Protein AF-A0A936H1I5-F1 (afdb_monomer)

Structure (mmCIF, N/CA/C/O backbone):
data_AF-A0A936H1I5-F1
#
_entry.id   AF-A0A936H1I5-F1
#
loop_
_atom_site.group_PDB
_atom_site.id
_atom_site.type_symbol
_atom_site.label_atom_id
_atom_site.label_alt_id
_atom_site.label_comp_id
_atom_site.label_asym_id
_atom_site.label_entity_id
_atom_site.label_seq_id
_atom_site.pdbx_PDB_ins_code
_atom_site.Cartn_x
_atom_site.Cartn_y
_atom_site.Cartn_z
_atom_site.occupancy
_atom_site.B_iso_or_equiv
_atom_site.auth_seq_id
_atom_site.auth_comp_id
_atom_site.auth_asym_id
_atom_site.auth_atom_id
_atom_site.pdbx_PDB_model_num
ATOM 1 N N . MET A 1 1 ? -30.304 41.302 -55.731 1.00 36.22 1 MET A N 1
ATOM 2 C CA . MET A 1 1 ? -29.088 40.790 -56.399 1.00 36.22 1 MET A CA 1
ATOM 3 C C . MET A 1 1 ? -27.925 41.006 -55.434 1.00 36.22 1 MET A C 1
ATOM 5 O O . MET A 1 1 ? -27.782 42.144 -55.030 1.00 36.22 1 MET A O 1
ATOM 9 N N . LYS A 1 2 ? -27.254 39.916 -54.998 1.00 35.81 2 LYS A N 1
ATOM 10 C CA . LYS A 1 2 ? -25.881 39.761 -54.425 1.00 35.81 2 LYS A CA 1
ATOM 11 C C . LYS A 1 2 ? -25.223 41.000 -53.761 1.00 35.81 2 LYS A C 1
ATOM 13 O O . LYS A 1 2 ? -25.174 42.036 -54.392 1.00 35.81 2 LYS A O 1
ATOM 18 N N . MET A 1 3 ? -24.537 40.993 -52.615 1.00 36.81 3 MET A N 1
ATOM 19 C CA . MET A 1 3 ? -23.934 39.984 -51.729 1.00 36.81 3 MET A CA 1
ATOM 20 C C . MET A 1 3 ? -23.168 40.774 -50.626 1.00 36.81 3 MET A C 1
ATOM 22 O O . MET A 1 3 ? -22.546 41.770 -50.965 1.00 36.81 3 MET A O 1
ATOM 26 N N . ILE A 1 4 ? -23.140 40.257 -49.387 1.00 44.78 4 ILE A N 1
ATOM 27 C CA . ILE A 1 4 ? -21.966 40.160 -48.475 1.00 44.78 4 ILE A CA 1
ATOM 28 C C . ILE A 1 4 ? -21.284 41.464 -47.982 1.00 44.78 4 ILE A C 1
ATOM 30 O O . ILE A 1 4 ? -20.622 42.144 -48.750 1.00 44.78 4 ILE A O 1
ATOM 34 N N . LEU A 1 5 ? -21.286 41.703 -46.659 1.00 38.75 5 LEU A N 1
ATOM 35 C CA . LEU A 1 5 ? -20.084 41.526 -45.814 1.00 38.75 5 LEU A CA 1
ATOM 36 C C . LEU A 1 5 ? -20.436 41.588 -44.312 1.00 38.75 5 LEU A C 1
ATOM 38 O O . LEU A 1 5 ? -20.664 42.648 -43.738 1.00 38.75 5 LEU A O 1
ATOM 42 N N . MET A 1 6 ? -20.467 40.407 -43.687 1.00 40.59 6 MET A N 1
ATOM 43 C CA . MET A 1 6 ? -20.335 40.205 -42.243 1.00 40.59 6 MET A CA 1
ATOM 44 C C . MET A 1 6 ? -18.877 40.473 -41.847 1.00 40.59 6 MET A C 1
ATOM 46 O O . MET A 1 6 ? -17.976 39.803 -42.346 1.00 40.59 6 MET A O 1
ATOM 50 N N . GLY A 1 7 ? -18.641 41.416 -40.937 1.00 40.25 7 GLY A N 1
ATOM 51 C CA . GLY A 1 7 ? -17.362 41.573 -40.244 1.00 40.25 7 GLY A CA 1
ATOM 52 C C . GLY A 1 7 ? -17.365 40.761 -38.953 1.00 40.25 7 GLY A C 1
ATOM 53 O O . GLY A 1 7 ? -17.679 41.297 -37.895 1.00 40.25 7 GLY A O 1
ATOM 54 N N . LEU A 1 8 ? -17.062 39.463 -39.043 1.00 42.88 8 LEU A N 1
ATOM 55 C CA . LEU A 1 8 ? -16.807 38.612 -37.880 1.00 42.88 8 LEU A CA 1
ATOM 56 C C . LEU A 1 8 ? -15.335 38.779 -37.476 1.00 42.88 8 LEU A C 1
ATOM 58 O O . LEU A 1 8 ? -14.435 38.361 -38.203 1.00 42.88 8 LEU A O 1
ATOM 62 N N . ALA A 1 9 ? -15.089 39.377 -36.313 1.00 44.72 9 ALA A N 1
ATOM 63 C CA . ALA A 1 9 ? -13.792 39.315 -35.655 1.00 44.72 9 ALA A CA 1
ATOM 64 C C . ALA A 1 9 ? -13.573 37.877 -35.157 1.00 44.72 9 ALA A C 1
ATOM 66 O O . ALA A 1 9 ? -14.092 37.474 -34.117 1.00 44.72 9 ALA A O 1
ATOM 67 N N . ALA A 1 10 ? -12.845 37.081 -35.938 1.00 41.75 10 ALA A N 1
ATOM 68 C CA . ALA A 1 10 ? -12.397 35.759 -35.534 1.00 41.75 10 ALA A CA 1
ATOM 69 C C . ALA A 1 10 ? -11.287 35.908 -34.485 1.00 41.75 10 ALA A C 1
ATOM 71 O O . ALA A 1 10 ? -10.120 36.126 -34.812 1.00 41.75 10 ALA A O 1
ATOM 72 N N . VAL A 1 11 ? -11.667 35.800 -33.212 1.00 45.38 11 VAL A N 1
ATOM 73 C CA . VAL A 1 11 ? -10.737 35.508 -32.121 1.00 45.38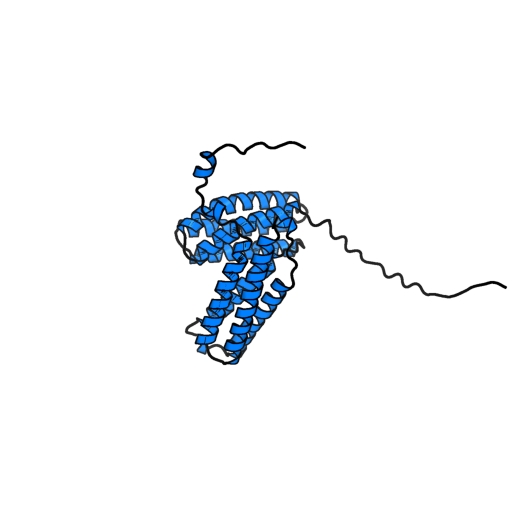 11 VAL A CA 1
ATOM 74 C C . VAL A 1 11 ? -10.145 34.132 -32.407 1.00 45.38 11 VAL A C 1
ATOM 76 O O . VAL A 1 11 ? -10.820 33.110 -32.287 1.00 45.38 11 VAL A O 1
ATOM 79 N N . TRP A 1 12 ? -8.884 34.113 -32.830 1.00 40.75 12 TRP A N 1
ATOM 80 C CA . TRP A 1 12 ? -8.063 32.912 -32.842 1.00 40.75 12 TRP A CA 1
ATOM 81 C C . TRP A 1 12 ? -7.866 32.462 -31.393 1.00 40.75 12 TRP A C 1
ATOM 83 O O . TRP A 1 12 ? -6.948 32.905 -30.705 1.00 40.75 12 TRP A O 1
ATOM 93 N N . VAL A 1 13 ? -8.744 31.583 -30.914 1.00 43.00 13 VAL A N 1
ATOM 94 C CA . VAL A 1 13 ? -8.423 30.715 -29.783 1.00 43.00 13 VAL A CA 1
ATOM 95 C C . VAL A 1 13 ? -7.340 29.777 -30.300 1.00 43.00 13 VAL A C 1
ATOM 97 O O . VAL A 1 13 ? -7.628 28.794 -30.985 1.00 43.00 13 VAL A O 1
ATOM 100 N N . LEU A 1 14 ? -6.081 30.126 -30.022 1.00 42.81 14 LEU A N 1
ATOM 101 C CA . LEU A 1 14 ? -4.979 29.176 -30.044 1.00 42.81 14 LEU A CA 1
ATOM 102 C C . LEU A 1 14 ? -5.404 28.021 -29.137 1.00 42.81 14 LEU A C 1
ATOM 104 O O . LEU A 1 14 ? -5.359 28.118 -27.914 1.00 42.81 14 LEU A O 1
ATOM 108 N N . SER A 1 15 ? -5.883 26.947 -29.758 1.00 39.19 15 SER A N 1
ATOM 109 C CA . SER A 1 15 ? -6.021 25.661 -29.105 1.00 39.19 15 SER A CA 1
ATOM 110 C C . SER A 1 15 ? -4.610 25.221 -28.764 1.00 39.19 15 SER A C 1
ATOM 112 O O . SER A 1 15 ? -3.886 24.694 -29.608 1.00 39.19 15 SER A O 1
ATOM 114 N N . SER A 1 16 ? -4.203 25.483 -27.528 1.00 40.28 16 SER A N 1
ATOM 115 C CA . SER A 1 16 ? -3.153 24.751 -26.842 1.00 40.28 16 SER A CA 1
ATOM 116 C C . SER A 1 16 ? -3.614 23.299 -26.732 1.00 40.28 16 SER A C 1
ATOM 118 O O . SER A 1 16 ? -4.076 22.832 -25.695 1.00 40.28 16 SER A O 1
ATOM 120 N N . ALA A 1 17 ? -3.502 22.579 -27.849 1.00 36.28 17 ALA A N 1
ATOM 121 C CA . ALA A 1 17 ? -3.313 21.148 -27.829 1.00 36.28 17 ALA A CA 1
ATOM 122 C C . ALA A 1 17 ? -2.001 20.928 -27.075 1.00 36.28 17 ALA A C 1
ATOM 124 O O . ALA A 1 17 ? -0.910 20.994 -27.639 1.00 36.28 17 ALA A O 1
ATOM 125 N N . LEU A 1 18 ? -2.128 20.772 -25.757 1.00 36.91 18 LEU A N 1
ATOM 126 C CA . LEU A 1 18 ? -1.167 20.066 -24.937 1.00 36.91 18 LEU A CA 1
ATOM 127 C C . LEU A 1 18 ? -0.849 18.776 -25.692 1.00 36.91 18 LEU A C 1
ATOM 129 O O . LEU A 1 18 ? -1.678 17.869 -25.764 1.00 36.91 18 LEU A O 1
ATOM 133 N N . CYS A 1 19 ? 0.326 18.738 -26.316 1.00 28.72 19 CYS A N 1
ATOM 134 C CA . CYS A 1 19 ? 0.987 17.506 -26.697 1.00 28.72 19 CYS A CA 1
ATOM 135 C C . CYS A 1 19 ? 1.171 16.691 -25.414 1.00 28.72 19 CYS A C 1
ATOM 137 O O . CYS A 1 19 ? 2.221 16.759 -24.785 1.00 28.72 19 CYS A O 1
ATOM 139 N N . CYS A 1 20 ? 0.150 15.949 -24.994 1.00 32.19 20 CYS A N 1
ATOM 140 C CA . CYS A 1 20 ? 0.386 14.747 -24.220 1.00 32.19 20 CYS A CA 1
ATOM 141 C C . CYS A 1 20 ? 1.071 13.784 -25.194 1.00 32.19 20 CYS A C 1
ATOM 143 O O . CYS A 1 20 ? 0.462 13.438 -26.214 1.00 32.19 20 CYS A O 1
ATOM 145 N N . PRO A 1 21 ? 2.327 13.372 -24.944 1.00 40.53 21 PRO A N 1
ATOM 146 C CA . PRO A 1 21 ? 2.872 12.216 -25.634 1.00 40.53 21 PRO A CA 1
ATOM 147 C C . PRO A 1 21 ? 1.871 11.061 -25.485 1.00 40.53 21 PRO A C 1
ATOM 149 O O . PRO A 1 21 ? 1.179 11.009 -24.460 1.00 40.53 21 PRO A O 1
ATOM 152 N N . PRO A 1 22 ? 1.761 10.145 -26.464 1.00 43.31 22 PRO A N 1
ATOM 153 C CA . PRO A 1 22 ? 1.027 8.908 -26.245 1.00 43.31 22 PRO A CA 1
ATOM 154 C C . PRO A 1 22 ? 1.554 8.301 -24.945 1.00 43.31 22 PRO A C 1
ATOM 156 O O . PRO A 1 22 ? 2.750 8.043 -24.824 1.00 43.31 22 PRO A O 1
ATOM 159 N N . GLU A 1 23 ? 0.670 8.201 -23.954 1.00 58.75 23 GLU A N 1
ATOM 160 C CA . GLU A 1 23 ? 0.976 7.733 -22.608 1.00 58.75 23 GLU A CA 1
ATOM 161 C C . GLU A 1 23 ? 1.861 6.491 -22.709 1.00 58.75 23 GLU A C 1
ATOM 163 O O . GLU A 1 23 ? 1.528 5.543 -23.426 1.00 58.75 23 GLU A O 1
ATOM 168 N N . ASN A 1 24 ? 3.046 6.548 -22.102 1.00 70.62 24 ASN A N 1
ATOM 169 C CA . ASN A 1 24 ? 4.105 5.587 -22.365 1.00 70.62 24 ASN A CA 1
ATOM 170 C C . ASN A 1 24 ? 3.730 4.214 -21.782 1.00 70.62 24 ASN A C 1
ATOM 172 O O . ASN A 1 24 ? 3.982 3.926 -20.610 1.00 70.62 24 ASN A O 1
ATOM 176 N N . GLN A 1 25 ? 3.056 3.393 -22.596 1.00 79.12 25 GLN A N 1
ATOM 177 C CA . GLN A 1 25 ? 2.402 2.154 -22.162 1.00 79.12 25 GLN A CA 1
ATOM 178 C C . GLN A 1 25 ? 3.386 1.163 -21.534 1.00 79.12 25 GLN A C 1
ATOM 180 O O . GLN A 1 25 ? 3.006 0.415 -20.633 1.00 79.12 25 GLN A O 1
ATOM 185 N N . ASP A 1 26 ? 4.652 1.184 -21.953 1.00 86.69 26 ASP A N 1
ATOM 186 C CA . ASP A 1 26 ? 5.686 0.314 -21.400 1.00 86.69 26 ASP A CA 1
ATOM 187 C C . ASP A 1 26 ? 6.085 0.728 -19.977 1.00 86.69 26 ASP A C 1
ATOM 189 O O . ASP A 1 26 ? 6.169 -0.137 -19.100 1.00 86.69 26 ASP A O 1
ATOM 193 N N . LEU A 1 27 ? 6.266 2.029 -19.706 1.00 90.56 27 LEU A N 1
ATOM 194 C CA . LEU A 1 27 ? 6.488 2.514 -18.338 1.00 90.56 27 LEU A CA 1
ATOM 195 C C . LEU A 1 27 ? 5.261 2.274 -17.463 1.00 90.56 27 LEU A C 1
ATOM 197 O O . LEU A 1 27 ? 5.405 1.783 -16.345 1.00 90.56 27 LEU A O 1
ATOM 201 N N . ALA A 1 28 ? 4.060 2.568 -17.969 1.00 89.81 28 ALA A N 1
ATOM 202 C CA . ALA A 1 28 ? 2.809 2.327 -17.248 1.00 89.81 28 ALA A CA 1
ATOM 203 C C . ALA A 1 28 ? 2.671 0.854 -16.838 1.00 89.81 28 ALA A C 1
ATOM 205 O O . ALA A 1 28 ? 2.360 0.542 -15.687 1.00 89.81 28 ALA A O 1
ATOM 206 N N . LYS A 1 29 ? 2.995 -0.066 -17.752 1.00 91.94 29 LYS A N 1
ATOM 207 C CA . LYS A 1 29 ? 3.004 -1.505 -17.486 1.00 91.94 29 LYS A CA 1
ATOM 208 C C . LYS A 1 29 ? 4.095 -1.910 -16.496 1.00 91.94 29 LYS A C 1
ATOM 210 O O . LYS A 1 29 ? 3.844 -2.753 -15.637 1.00 91.94 29 LYS A O 1
ATOM 215 N N . ALA A 1 30 ? 5.293 -1.335 -16.590 1.00 94.75 30 ALA A N 1
ATOM 216 C CA . ALA A 1 30 ? 6.372 -1.607 -15.643 1.00 94.75 30 ALA A CA 1
ATOM 217 C C . ALA A 1 30 ? 6.024 -1.126 -14.223 1.00 94.75 30 ALA A C 1
ATOM 219 O O . ALA A 1 30 ? 6.281 -1.848 -13.261 1.00 94.75 30 ALA A O 1
ATOM 220 N N . MET A 1 31 ? 5.386 0.044 -14.094 1.00 95.44 31 MET A N 1
ATOM 221 C CA . MET A 1 31 ? 4.873 0.550 -12.816 1.00 95.44 31 MET A CA 1
ATOM 222 C C . MET A 1 31 ? 3.808 -0.385 -12.249 1.00 95.44 31 MET A C 1
ATOM 224 O O . MET A 1 31 ? 3.931 -0.817 -11.107 1.00 95.44 31 MET A O 1
ATOM 228 N N . LEU A 1 32 ? 2.834 -0.800 -13.065 1.00 94.62 32 LEU A N 1
ATOM 229 C CA . LEU A 1 32 ? 1.806 -1.742 -12.625 1.00 94.62 32 LEU A CA 1
ATOM 230 C C . LEU A 1 32 ? 2.405 -3.070 -12.137 1.00 94.62 32 LEU A C 1
ATOM 232 O O . LEU A 1 32 ? 2.001 -3.590 -11.100 1.00 94.62 32 LEU A O 1
ATOM 236 N N . LEU A 1 33 ? 3.372 -3.629 -12.867 1.00 95.12 33 LEU A N 1
ATOM 237 C CA . LEU A 1 33 ? 4.042 -4.871 -12.474 1.00 95.12 33 LEU A CA 1
ATOM 238 C C . LEU A 1 33 ? 4.820 -4.718 -11.162 1.00 95.12 33 LEU A C 1
ATOM 240 O O . LEU A 1 33 ? 4.838 -5.648 -10.354 1.00 95.12 33 LEU A O 1
ATOM 244 N N . PHE A 1 34 ? 5.443 -3.559 -10.942 1.00 97.19 34 PHE A N 1
ATOM 245 C CA . PHE A 1 34 ? 6.055 -3.225 -9.662 1.00 97.19 34 PHE A CA 1
ATOM 246 C C . PHE A 1 34 ? 5.010 -3.202 -8.544 1.00 97.19 34 PHE A C 1
ATOM 248 O O . PHE A 1 34 ? 5.189 -3.901 -7.548 1.00 97.19 34 PHE A O 1
ATOM 255 N N . ASP A 1 35 ? 3.889 -2.498 -8.722 1.00 97.00 35 ASP A N 1
ATOM 256 C CA . ASP A 1 35 ? 2.830 -2.421 -7.710 1.00 97.00 35 ASP A CA 1
ATOM 257 C C . ASP A 1 35 ? 2.205 -3.792 -7.408 1.00 97.00 35 ASP A C 1
ATOM 259 O O . ASP A 1 35 ? 1.964 -4.135 -6.249 1.00 97.00 35 ASP A O 1
ATOM 263 N N . GLN A 1 36 ? 2.055 -4.637 -8.430 1.00 95.69 36 GLN A N 1
ATOM 264 C CA . GLN A 1 36 ? 1.622 -6.026 -8.280 1.00 95.69 36 GLN A CA 1
ATOM 265 C C . GLN A 1 36 ? 2.543 -6.851 -7.368 1.00 95.69 36 GLN A C 1
ATOM 267 O O . GLN A 1 36 ? 2.069 -7.773 -6.698 1.00 95.69 36 GLN A O 1
ATOM 272 N N . GLY A 1 37 ? 3.845 -6.550 -7.333 1.00 96.12 37 GLY A N 1
ATOM 273 C CA . GLY A 1 37 ? 4.795 -7.148 -6.390 1.00 96.12 37 GLY A CA 1
ATOM 274 C C . GLY A 1 37 ? 4.883 -6.416 -5.050 1.00 96.12 37 GLY A C 1
ATOM 275 O O . GLY A 1 37 ? 5.061 -7.055 -4.011 1.00 96.12 37 GLY A O 1
ATOM 276 N N . TYR A 1 38 ? 4.703 -5.097 -5.060 1.00 98.12 38 TYR A N 1
ATOM 277 C CA . TYR A 1 38 ? 4.807 -4.229 -3.891 1.00 98.12 38 TYR A CA 1
ATOM 278 C C . TYR A 1 38 ? 3.650 -4.444 -2.914 1.00 98.12 38 TYR A C 1
ATOM 280 O O . TYR A 1 38 ? 3.878 -4.648 -1.722 1.00 98.12 38 TYR A O 1
ATOM 288 N N . ILE A 1 39 ? 2.411 -4.468 -3.414 1.00 98.00 39 ILE A N 1
ATOM 289 C CA . ILE A 1 39 ? 1.198 -4.569 -2.592 1.00 98.00 39 ILE A CA 1
ATOM 290 C C . ILE A 1 39 ? 1.207 -5.824 -1.699 1.00 98.00 39 ILE A C 1
ATOM 292 O O . ILE A 1 39 ? 0.923 -5.693 -0.506 1.00 98.00 39 ILE A O 1
ATOM 296 N N . PRO A 1 40 ? 1.570 -7.032 -2.184 1.00 97.94 40 PRO A N 1
ATOM 297 C CA . PRO A 1 40 ? 1.726 -8.195 -1.315 1.00 97.94 40 PRO A CA 1
ATOM 298 C C . PRO A 1 40 ? 2.800 -8.026 -0.237 1.00 97.94 40 PRO A C 1
ATOM 300 O O . PRO A 1 40 ? 2.545 -8.353 0.922 1.00 97.94 40 PRO A O 1
ATOM 303 N N . ALA A 1 41 ? 3.981 -7.505 -0.590 1.00 97.62 41 ALA A N 1
ATOM 304 C CA . ALA A 1 41 ? 5.063 -7.282 0.370 1.00 97.62 41 ALA A CA 1
ATOM 305 C C . ALA A 1 41 ? 4.625 -6.309 1.476 1.00 97.62 41 ALA A C 1
ATOM 307 O O . ALA A 1 41 ? 4.828 -6.579 2.661 1.00 97.62 41 ALA A O 1
ATOM 308 N N . TRP A 1 42 ? 3.942 -5.230 1.093 1.00 97.94 42 TRP A N 1
ATOM 309 C CA . TRP A 1 42 ? 3.406 -4.239 2.017 1.00 97.94 42 TRP A CA 1
ATOM 310 C C . TRP A 1 42 ? 2.291 -4.793 2.895 1.00 97.94 42 TRP A C 1
ATOM 312 O O . TRP A 1 42 ? 2.327 -4.618 4.113 1.00 97.94 42 TRP A O 1
ATOM 322 N N . TYR A 1 43 ? 1.356 -5.547 2.316 1.00 97.69 43 TYR A N 1
ATOM 323 C CA . TYR A 1 43 ? 0.291 -6.197 3.070 1.00 97.69 43 TYR A CA 1
ATOM 324 C C . TYR A 1 43 ? 0.848 -7.155 4.131 1.00 97.69 43 TYR A C 1
ATOM 326 O O . TYR A 1 43 ? 0.445 -7.081 5.290 1.00 97.69 43 TYR A O 1
ATOM 334 N N . TYR A 1 44 ? 1.793 -8.026 3.765 1.00 97.44 44 TYR A N 1
ATOM 335 C CA . TYR A 1 44 ? 2.376 -8.983 4.707 1.00 97.44 44 TYR A CA 1
ATOM 336 C C . TYR A 1 44 ? 3.249 -8.308 5.769 1.00 97.44 44 TYR A C 1
ATOM 338 O O . TYR A 1 44 ? 3.205 -8.719 6.930 1.00 97.44 44 TYR A O 1
ATOM 346 N N . ALA A 1 45 ? 3.972 -7.239 5.409 1.00 97.25 45 ALA A N 1
ATOM 347 C CA . ALA A 1 45 ? 4.657 -6.381 6.373 1.00 97.25 45 ALA A CA 1
ATOM 348 C C . ALA A 1 45 ? 3.673 -5.812 7.406 1.00 97.25 45 ALA A C 1
ATOM 350 O O . ALA A 1 45 ? 3.869 -5.948 8.612 1.00 97.25 45 ALA A O 1
ATOM 351 N N . LYS A 1 46 ? 2.563 -5.252 6.914 1.00 95.56 46 LYS A N 1
ATOM 352 C CA . LYS A 1 46 ? 1.494 -4.641 7.708 1.00 95.56 46 LYS A CA 1
ATOM 353 C C . LYS A 1 46 ? 0.774 -5.637 8.620 1.00 95.56 46 LYS A C 1
ATOM 355 O O . LYS A 1 46 ? 0.398 -5.265 9.726 1.00 95.56 46 LYS A O 1
ATOM 360 N N . THR A 1 47 ? 0.576 -6.886 8.199 1.00 95.94 47 THR A N 1
ATOM 361 C CA . THR A 1 47 ? -0.059 -7.918 9.039 1.00 95.94 47 THR A CA 1
ATOM 362 C C . THR A 1 47 ? 0.917 -8.683 9.931 1.00 95.94 47 THR A C 1
ATOM 364 O O . THR A 1 47 ? 0.480 -9.549 10.682 1.00 95.94 47 THR A O 1
ATOM 367 N N . GLY A 1 48 ? 2.223 -8.417 9.841 1.00 96.75 48 GLY A N 1
ATOM 368 C CA . GLY A 1 48 ? 3.242 -9.144 10.602 1.00 96.75 48 GLY A CA 1
ATOM 369 C C . GLY A 1 48 ? 3.552 -10.555 10.085 1.00 96.75 48 GLY A C 1
ATOM 370 O O . GLY A 1 48 ? 4.272 -11.298 10.746 1.00 96.75 48 GLY A O 1
ATOM 371 N N . ASP A 1 49 ? 3.070 -10.934 8.896 1.00 96.81 49 ASP A N 1
ATOM 372 C CA . ASP A 1 49 ? 3.357 -12.243 8.288 1.00 96.81 49 ASP A CA 1
ATOM 373 C C . ASP A 1 49 ? 4.722 -12.203 7.579 1.00 96.81 49 ASP A C 1
ATOM 375 O O . ASP A 1 49 ? 4.820 -12.146 6.351 1.00 96.81 49 ASP A O 1
ATOM 379 N N . MET A 1 50 ? 5.803 -12.182 8.366 1.00 95.75 50 MET A N 1
ATOM 380 C CA . MET A 1 50 ? 7.166 -12.013 7.842 1.00 95.75 50 MET A CA 1
ATOM 381 C C . MET A 1 50 ? 7.607 -13.179 6.955 1.00 95.75 50 MET A C 1
ATOM 383 O O . MET A 1 50 ? 8.391 -12.984 6.030 1.00 95.75 50 MET A O 1
ATOM 387 N N . VAL A 1 51 ? 7.058 -14.378 7.167 1.00 94.38 51 VAL A N 1
ATOM 388 C CA . VAL A 1 51 ? 7.333 -15.541 6.313 1.00 94.38 51 VAL A CA 1
ATOM 389 C C . VAL A 1 51 ? 6.867 -15.272 4.884 1.00 94.38 51 VAL A C 1
ATOM 391 O O . VAL A 1 51 ? 7.628 -15.487 3.938 1.00 94.38 51 VAL A O 1
ATOM 394 N N . LYS A 1 52 ? 5.638 -14.773 4.700 1.00 95.19 52 LYS A N 1
ATOM 395 C CA . LYS A 1 52 ? 5.146 -14.408 3.365 1.00 95.19 52 LYS A CA 1
ATOM 396 C C . LYS A 1 52 ? 5.758 -13.110 2.850 1.00 95.19 52 LYS A C 1
ATOM 398 O O . LYS A 1 52 ? 6.005 -13.013 1.651 1.00 95.19 52 LYS A O 1
ATOM 403 N N . ALA A 1 53 ? 6.061 -12.151 3.725 1.00 95.81 53 ALA A N 1
ATOM 404 C CA . ALA A 1 53 ? 6.729 -10.911 3.335 1.00 95.81 53 ALA A CA 1
ATOM 405 C C . ALA A 1 53 ? 8.094 -11.196 2.685 1.00 95.81 53 ALA A C 1
ATOM 407 O O . ALA A 1 53 ? 8.335 -10.755 1.563 1.00 95.81 53 ALA A O 1
ATOM 408 N N . LYS A 1 54 ? 8.929 -12.043 3.308 1.00 94.50 54 LYS A N 1
ATOM 409 C CA . LYS A 1 54 ? 10.222 -12.485 2.749 1.00 94.50 54 LYS A CA 1
ATOM 410 C C . LYS A 1 54 ? 10.079 -13.134 1.368 1.00 94.50 54 LYS A C 1
ATOM 412 O O . LYS A 1 54 ? 10.910 -12.908 0.496 1.00 94.50 54 LYS A O 1
ATOM 417 N N . LYS A 1 55 ? 9.023 -13.922 1.137 1.00 92.81 55 LYS A N 1
ATOM 418 C CA . LYS A 1 55 ? 8.756 -14.512 -0.188 1.00 92.81 55 LYS A CA 1
ATOM 419 C C . LYS A 1 55 ? 8.352 -13.457 -1.222 1.00 92.81 55 LYS A C 1
ATOM 421 O O . LYS A 1 55 ? 8.808 -13.516 -2.362 1.00 92.81 55 LYS A O 1
ATOM 426 N N . ALA A 1 56 ? 7.542 -12.479 -0.820 1.00 94.81 56 ALA A N 1
ATOM 427 C CA . ALA A 1 56 ? 7.093 -11.398 -1.691 1.00 94.81 56 ALA A CA 1
ATOM 428 C C . ALA A 1 56 ? 8.252 -10.513 -2.182 1.00 94.81 56 ALA A C 1
ATOM 430 O O . ALA A 1 56 ? 8.218 -10.069 -3.330 1.00 94.81 56 ALA A O 1
ATOM 431 N N . VAL A 1 57 ? 9.298 -10.327 -1.360 1.00 94.06 57 VAL A N 1
ATOM 432 C CA . VAL A 1 57 ? 10.501 -9.545 -1.708 1.00 94.06 57 VAL A CA 1
ATOM 433 C C . VAL A 1 57 ? 11.131 -10.002 -3.019 1.00 94.06 57 VAL A C 1
ATOM 435 O O . VAL A 1 57 ? 11.477 -9.160 -3.835 1.00 94.06 57 VAL A O 1
ATOM 438 N N . PHE A 1 58 ? 11.240 -11.308 -3.279 1.00 90.94 58 PHE A N 1
ATOM 439 C CA . PHE A 1 58 ? 11.885 -11.794 -4.506 1.00 90.94 58 PHE A CA 1
ATOM 440 C C . PHE A 1 58 ? 11.155 -11.345 -5.774 1.00 90.94 58 PHE A C 1
ATOM 442 O O . PHE A 1 58 ? 11.783 -10.964 -6.761 1.00 90.94 58 PHE A O 1
ATOM 449 N N . TYR A 1 59 ? 9.821 -11.392 -5.755 1.00 92.19 59 TYR A N 1
ATOM 450 C CA . TYR A 1 59 ? 9.027 -10.946 -6.893 1.00 92.19 59 TYR A CA 1
ATOM 451 C C . TYR A 1 59 ? 9.037 -9.420 -7.012 1.00 92.19 59 TYR A C 1
ATOM 453 O O . TYR A 1 59 ? 9.207 -8.907 -8.115 1.00 92.19 59 TYR A O 1
ATOM 461 N N . LEU A 1 60 ? 8.916 -8.708 -5.887 1.00 96.75 60 LEU A N 1
ATOM 462 C CA . LEU A 1 60 ? 9.031 -7.251 -5.843 1.00 96.75 60 LEU A CA 1
ATOM 463 C C . LEU A 1 60 ? 10.373 -6.779 -6.412 1.00 96.75 60 LEU A C 1
ATOM 465 O O . LEU A 1 60 ? 10.382 -5.935 -7.301 1.00 96.75 60 LEU A O 1
ATOM 469 N N . GLU A 1 61 ? 11.486 -7.366 -5.980 1.00 96.19 61 GLU A N 1
ATOM 470 C CA . GLU A 1 61 ? 12.820 -6.976 -6.434 1.00 96.19 61 GLU A CA 1
ATOM 471 C C . GLU A 1 61 ? 13.009 -7.216 -7.932 1.00 96.19 61 GLU A C 1
ATOM 473 O O . GLU A 1 61 ? 13.508 -6.353 -8.650 1.00 96.19 61 GLU A O 1
ATOM 478 N N . PHE A 1 62 ? 12.529 -8.350 -8.446 1.00 95.19 62 PHE A N 1
ATOM 479 C CA . PHE A 1 62 ? 12.552 -8.607 -9.883 1.00 95.19 62 PHE A CA 1
ATOM 480 C C . PHE A 1 62 ? 11.790 -7.535 -10.680 1.00 95.19 62 PHE A C 1
ATOM 482 O O . PHE A 1 62 ? 12.275 -7.069 -11.713 1.00 95.19 62 PHE A O 1
ATOM 489 N N . GLN A 1 63 ? 10.607 -7.122 -10.215 1.00 96.88 63 GLN A N 1
ATOM 490 C CA . GLN A 1 63 ? 9.832 -6.081 -10.898 1.00 96.88 63 GLN A CA 1
ATOM 491 C C . GLN A 1 63 ? 10.425 -4.683 -10.694 1.00 96.88 63 GLN A C 1
ATOM 493 O O . GLN A 1 63 ? 10.354 -3.866 -11.610 1.00 96.88 63 GLN A O 1
ATOM 498 N N . TRP A 1 64 ? 11.069 -4.426 -9.554 1.00 97.56 64 TRP A N 1
ATOM 499 C CA . TRP A 1 64 ? 11.807 -3.192 -9.301 1.00 97.56 64 TRP A CA 1
ATOM 500 C C . TRP A 1 64 ? 12.924 -2.988 -10.326 1.00 97.56 64 TRP A C 1
ATOM 502 O O . TRP A 1 64 ? 12.952 -1.958 -10.997 1.00 97.56 64 TRP A O 1
ATOM 512 N N . GLN A 1 65 ? 13.764 -4.001 -10.552 1.00 96.25 65 GLN A N 1
ATOM 513 C CA . GLN A 1 65 ? 14.835 -3.939 -11.555 1.00 96.25 65 GLN A CA 1
ATOM 514 C C . GLN A 1 65 ? 14.297 -3.650 -12.967 1.00 96.25 65 GLN A C 1
ATOM 516 O O . GLN A 1 65 ? 14.872 -2.868 -13.727 1.00 96.25 65 GLN A O 1
ATOM 521 N N . ARG A 1 66 ? 13.148 -4.239 -13.323 1.00 95.44 66 ARG A N 1
ATOM 522 C CA . ARG A 1 66 ? 12.490 -3.989 -14.616 1.00 95.44 66 ARG A CA 1
ATOM 523 C C . ARG A 1 66 ? 11.935 -2.575 -14.725 1.00 95.44 66 ARG A C 1
ATOM 525 O O . ARG A 1 66 ? 12.080 -1.960 -15.780 1.00 95.44 66 ARG A O 1
ATOM 532 N N . LEU A 1 67 ? 11.330 -2.061 -13.656 1.00 96.38 67 LEU A N 1
ATOM 533 C CA . LEU A 1 67 ? 10.861 -0.682 -13.596 1.00 96.38 67 LE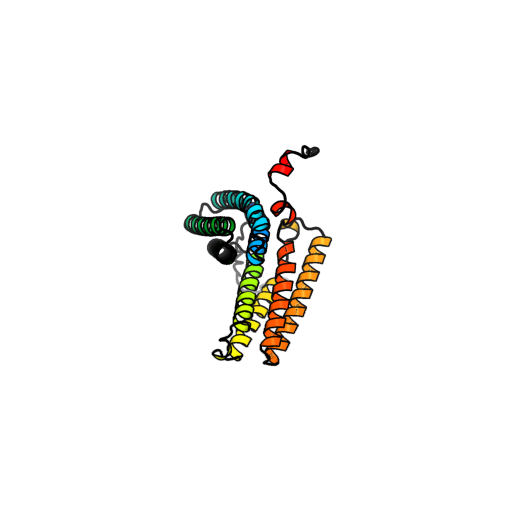U A CA 1
ATOM 534 C C . LEU A 1 67 ? 12.026 0.297 -13.738 1.00 96.38 67 LEU A C 1
ATOM 536 O O . LEU A 1 67 ? 11.929 1.215 -14.542 1.00 96.38 67 LEU A O 1
ATOM 540 N N . GLN A 1 68 ? 13.143 0.076 -13.041 1.00 95.06 68 GLN A N 1
ATOM 541 C CA . GLN A 1 68 ? 14.334 0.918 -13.175 1.00 95.06 68 GLN A CA 1
ATOM 542 C C . GLN A 1 68 ? 14.865 0.937 -14.612 1.00 95.06 68 GLN A C 1
ATOM 544 O O . GLN A 1 68 ? 15.173 2.005 -15.137 1.00 95.06 68 GLN A O 1
ATOM 549 N N . ALA A 1 69 ? 14.937 -0.222 -15.272 1.00 93.25 69 ALA A N 1
ATOM 550 C CA . ALA A 1 69 ? 15.377 -0.302 -16.663 1.00 93.25 69 ALA A CA 1
ATOM 551 C C . ALA A 1 69 ? 14.432 0.459 -17.611 1.00 93.25 69 ALA A C 1
ATOM 553 O O . ALA A 1 69 ? 14.893 1.265 -18.421 1.00 93.25 69 ALA A O 1
ATOM 554 N N . ALA A 1 70 ? 13.117 0.251 -17.475 1.00 92.94 70 ALA A N 1
ATOM 555 C CA . ALA A 1 70 ? 12.109 0.958 -18.265 1.00 92.94 70 ALA A CA 1
ATOM 556 C C . ALA A 1 70 ? 12.190 2.474 -18.035 1.00 92.94 70 ALA A C 1
ATOM 558 O O . ALA A 1 70 ? 12.277 3.237 -18.998 1.00 92.94 70 ALA A O 1
ATOM 559 N N . TRP A 1 71 ? 12.264 2.898 -16.771 1.00 92.88 71 TRP A N 1
ATOM 560 C CA . TRP A 1 71 ? 12.371 4.300 -16.384 1.00 92.88 71 TRP A CA 1
ATOM 561 C C . TRP A 1 71 ? 13.612 4.955 -16.982 1.00 92.88 71 TRP A C 1
ATOM 563 O O . TRP A 1 71 ? 13.495 5.957 -17.677 1.00 92.88 71 TRP A O 1
ATOM 573 N N . ASN A 1 72 ? 14.792 4.361 -16.795 1.00 90.25 72 ASN A N 1
ATOM 574 C CA . ASN A 1 72 ? 16.044 4.908 -17.320 1.00 90.25 72 ASN A CA 1
ATOM 575 C C . ASN A 1 72 ? 16.047 4.999 -18.851 1.00 90.25 72 ASN A C 1
ATOM 577 O O . ASN A 1 72 ? 16.620 5.931 -19.405 1.00 90.25 72 ASN A O 1
ATOM 581 N N . SER A 1 73 ? 15.405 4.050 -19.540 1.00 88.88 73 SER A N 1
ATOM 582 C CA . SER A 1 73 ? 15.320 4.080 -21.005 1.00 88.88 73 SER A CA 1
ATOM 583 C C . SER A 1 73 ? 14.373 5.161 -21.536 1.00 88.88 73 SER A C 1
ATOM 585 O O . SER A 1 73 ? 14.623 5.718 -22.599 1.00 88.88 73 SER A O 1
ATOM 587 N N . GLN A 1 74 ? 13.300 5.467 -20.803 1.00 86.31 74 GLN A N 1
ATOM 588 C CA . GLN A 1 74 ? 12.201 6.308 -21.287 1.00 86.31 74 GLN A CA 1
ATOM 589 C C . GLN A 1 74 ? 12.198 7.719 -20.694 1.00 86.31 74 GLN A C 1
ATOM 591 O O . GLN A 1 74 ? 11.610 8.616 -21.282 1.00 86.31 74 GLN A O 1
ATOM 596 N N . MET A 1 75 ? 12.866 7.919 -19.559 1.00 84.62 75 MET A N 1
ATOM 597 C CA . MET A 1 75 ? 12.965 9.192 -18.837 1.00 84.62 75 MET A CA 1
ATOM 598 C C . MET A 1 75 ? 14.416 9.690 -18.776 1.00 84.62 75 MET A C 1
ATOM 600 O O . MET A 1 75 ? 14.788 10.423 -17.862 1.00 84.62 75 MET A O 1
ATOM 604 N N . ALA A 1 76 ? 15.248 9.294 -19.747 1.00 80.69 76 ALA A N 1
ATOM 605 C CA . ALA A 1 76 ? 16.670 9.645 -19.808 1.00 80.69 76 ALA A CA 1
ATOM 606 C C . ALA A 1 76 ? 16.926 11.167 -19.812 1.00 80.69 76 ALA A C 1
ATOM 608 O O . ALA A 1 76 ? 17.981 11.622 -19.376 1.00 80.69 76 ALA A O 1
ATOM 609 N N . GLU A 1 77 ? 15.955 11.952 -20.282 1.00 80.69 77 GLU A N 1
ATOM 610 C CA . GLU A 1 77 ? 15.998 13.418 -20.313 1.00 80.69 77 GLU A CA 1
ATOM 611 C C . GLU A 1 77 ? 15.724 14.088 -18.953 1.00 80.69 77 GLU A C 1
ATOM 613 O O . GLU A 1 77 ? 15.923 15.294 -18.816 1.00 80.69 77 GLU A O 1
ATOM 618 N N . PHE A 1 78 ? 15.329 13.320 -17.930 1.00 81.44 78 PHE A N 1
ATOM 619 C CA . PHE A 1 78 ? 15.070 13.799 -16.571 1.00 81.44 78 PHE A CA 1
ATOM 620 C C . PHE A 1 78 ? 16.199 13.365 -15.620 1.00 81.44 78 PHE A C 1
ATOM 622 O O . PHE A 1 78 ? 16.044 12.375 -14.902 1.00 81.44 78 PHE A O 1
ATOM 629 N N . PRO A 1 79 ? 17.341 14.077 -15.554 1.00 73.00 79 PRO A N 1
ATOM 630 C CA . PRO A 1 79 ? 18.500 13.663 -14.753 1.00 73.00 79 PRO A CA 1
ATOM 631 C C . PRO A 1 79 ? 18.205 13.565 -13.246 1.00 73.00 79 PRO A C 1
ATOM 633 O O . PRO A 1 79 ? 18.760 12.708 -12.558 1.00 73.00 79 PRO A O 1
ATOM 636 N N . GLU A 1 80 ? 17.270 14.376 -12.745 1.00 73.88 80 GLU A N 1
ATOM 637 C CA . GLU A 1 80 ? 16.765 14.333 -11.362 1.00 73.88 80 GLU A CA 1
ATOM 638 C C . GLU A 1 80 ? 16.126 12.973 -11.002 1.00 73.88 80 GLU A C 1
ATOM 640 O O . GLU A 1 80 ? 16.097 12.577 -9.832 1.00 73.88 80 GLU A O 1
ATOM 645 N N . SER A 1 81 ? 15.656 12.209 -12.000 1.00 83.00 81 SER A N 1
ATOM 646 C CA . SER A 1 81 ? 15.013 10.907 -11.783 1.00 83.00 81 SER A CA 1
ATOM 647 C C . SER A 1 81 ? 15.962 9.859 -11.199 1.00 83.00 81 SER A C 1
ATOM 649 O O . SER A 1 81 ? 15.542 9.034 -10.385 1.00 83.00 81 SER A O 1
ATOM 651 N N . GLY A 1 82 ? 17.256 9.929 -11.532 1.00 85.69 82 GLY A N 1
ATOM 652 C CA . GLY A 1 82 ? 18.257 8.980 -11.049 1.00 85.69 82 GLY A CA 1
ATOM 653 C C . GLY A 1 82 ? 18.418 9.020 -9.529 1.00 85.69 82 GLY A C 1
ATOM 654 O O . GLY A 1 82 ? 18.450 7.973 -8.881 1.00 85.69 82 GLY A O 1
ATOM 655 N N . LEU A 1 83 ? 18.448 10.220 -8.936 1.00 86.75 83 LEU A N 1
ATOM 656 C CA . LEU A 1 83 ? 18.548 10.376 -7.482 1.00 86.75 83 LEU A CA 1
ATOM 657 C C . LEU A 1 83 ? 17.295 9.856 -6.769 1.00 86.75 83 LEU A C 1
ATOM 659 O O . LEU A 1 83 ? 17.409 9.193 -5.739 1.00 86.75 83 LEU A O 1
ATOM 663 N N . ALA A 1 84 ? 16.104 10.113 -7.311 1.00 88.62 84 ALA A N 1
ATOM 664 C CA . ALA A 1 84 ? 14.864 9.605 -6.728 1.00 88.62 84 ALA A CA 1
ATOM 665 C C . ALA A 1 84 ? 14.770 8.070 -6.811 1.00 88.62 84 ALA A C 1
ATOM 667 O O . ALA A 1 84 ? 14.430 7.423 -5.821 1.00 88.62 84 ALA A O 1
ATOM 668 N N . LEU A 1 85 ? 15.166 7.466 -7.939 1.00 93.19 85 LEU A N 1
ATOM 669 C CA . LEU A 1 85 ? 15.254 6.006 -8.079 1.00 93.19 85 LEU A CA 1
ATOM 670 C C . LEU A 1 85 ? 16.271 5.388 -7.107 1.00 93.19 85 LEU A C 1
ATOM 672 O O . LEU A 1 85 ? 16.032 4.306 -6.563 1.00 93.19 85 LEU A O 1
ATOM 676 N N . GLN A 1 86 ? 17.394 6.063 -6.847 1.00 93.81 86 GLN A N 1
ATOM 677 C CA . GLN A 1 86 ? 18.358 5.626 -5.832 1.00 93.81 86 GLN A CA 1
ATOM 678 C C . GLN A 1 86 ? 17.762 5.682 -4.422 1.00 93.81 86 GLN A C 1
ATOM 680 O O . GLN A 1 86 ? 17.913 4.722 -3.664 1.00 93.81 86 GLN A O 1
ATOM 685 N N . ARG A 1 87 ? 17.043 6.758 -4.072 1.00 95.31 87 ARG A N 1
ATOM 686 C CA . ARG A 1 87 ? 16.353 6.852 -2.776 1.00 95.31 87 ARG A CA 1
ATOM 687 C C . ARG A 1 87 ? 15.297 5.759 -2.626 1.00 95.31 87 ARG A C 1
ATOM 689 O O . ARG A 1 87 ? 15.307 5.064 -1.612 1.00 95.31 87 ARG A O 1
ATOM 696 N N . ALA A 1 88 ? 14.463 5.531 -3.642 1.00 96.50 88 ALA A N 1
ATOM 697 C CA . ALA A 1 88 ? 13.495 4.433 -3.651 1.00 96.50 88 ALA A CA 1
ATOM 698 C C . ALA A 1 88 ? 14.177 3.063 -3.464 1.00 96.50 88 ALA A C 1
ATOM 700 O O . ALA A 1 88 ? 13.755 2.283 -2.610 1.00 96.50 88 ALA A O 1
ATOM 701 N N . SER A 1 89 ? 15.294 2.809 -4.160 1.00 97.75 89 SER A N 1
ATOM 702 C CA . SER A 1 89 ? 16.091 1.578 -3.996 1.00 97.75 89 SER A CA 1
ATOM 703 C C . SER A 1 89 ? 16.606 1.404 -2.566 1.00 97.75 89 SER A C 1
ATOM 705 O O . SER A 1 89 ? 16.539 0.309 -2.005 1.00 97.75 89 SER A O 1
ATOM 707 N N . ALA A 1 90 ? 17.109 2.481 -1.955 1.00 98.12 90 ALA A N 1
ATOM 708 C CA . ALA A 1 90 ? 17.601 2.450 -0.583 1.00 98.12 90 ALA A CA 1
ATOM 709 C C . ALA A 1 90 ? 16.473 2.117 0.406 1.00 98.12 90 ALA A C 1
ATOM 711 O O . ALA A 1 90 ? 16.658 1.284 1.291 1.00 98.12 90 ALA A O 1
ATOM 712 N N . ARG A 1 91 ? 15.280 2.697 0.222 1.00 98.19 91 ARG A N 1
ATOM 713 C CA . ARG A 1 91 ? 14.098 2.400 1.050 1.00 98.19 91 ARG A CA 1
ATOM 714 C C . ARG A 1 91 ? 13.602 0.966 0.886 1.00 98.19 91 ARG A C 1
ATOM 716 O O . ARG A 1 91 ? 13.296 0.320 1.887 1.00 98.19 91 ARG A O 1
ATOM 723 N N . LEU A 1 92 ? 13.576 0.443 -0.338 1.00 98.44 92 LEU A N 1
ATOM 724 C CA . LEU A 1 92 ? 13.258 -0.966 -0.587 1.00 98.44 92 LEU A CA 1
ATOM 725 C C . LEU A 1 92 ? 14.274 -1.889 0.097 1.00 98.44 92 LEU A C 1
ATOM 727 O O . LEU A 1 92 ? 13.882 -2.787 0.836 1.00 98.44 92 LEU A O 1
ATOM 731 N N . SER A 1 93 ? 15.569 -1.598 -0.037 1.00 98.31 93 SER A N 1
ATOM 732 C CA . SER A 1 93 ? 16.641 -2.375 0.603 1.00 98.31 93 SER A CA 1
ATOM 733 C C . SER A 1 93 ? 16.541 -2.360 2.134 1.00 98.31 93 SER A C 1
ATOM 735 O O . SER A 1 93 ? 16.673 -3.403 2.776 1.00 98.31 93 SER A O 1
ATOM 737 N N . GLU A 1 94 ? 16.253 -1.197 2.734 1.00 98.50 94 GLU A N 1
ATOM 738 C CA . GLU A 1 94 ? 15.974 -1.074 4.173 1.00 98.50 94 GLU A CA 1
ATOM 739 C C . GLU A 1 94 ? 14.784 -1.946 4.593 1.00 98.50 94 GLU A C 1
ATOM 741 O O . GLU A 1 94 ? 14.825 -2.573 5.655 1.00 98.50 94 GLU A O 1
ATOM 746 N N . SER A 1 95 ? 13.733 -1.998 3.768 1.00 98.44 95 SER A N 1
ATOM 747 C CA . SER A 1 95 ? 12.570 -2.836 4.039 1.00 98.44 95 SER A CA 1
ATOM 748 C C . SER A 1 95 ? 12.911 -4.320 3.977 1.00 98.44 95 SER A C 1
ATOM 750 O O . SER A 1 95 ? 12.558 -5.058 4.893 1.00 98.44 95 SER A O 1
ATOM 752 N N . TYR A 1 96 ? 13.644 -4.761 2.955 1.00 98.19 96 TYR A N 1
ATOM 753 C CA . TYR A 1 96 ? 14.028 -6.166 2.812 1.00 98.19 96 TYR A CA 1
ATOM 754 C C . TYR A 1 96 ? 14.872 -6.639 3.994 1.00 98.19 96 TYR A C 1
ATOM 756 O O . TYR A 1 96 ? 14.617 -7.708 4.545 1.00 98.19 96 TYR A O 1
ATOM 764 N N . LEU A 1 97 ? 15.822 -5.810 4.438 1.00 98.19 97 LEU A N 1
ATOM 765 C CA . LEU A 1 97 ? 16.621 -6.085 5.630 1.00 98.19 97 LEU A CA 1
ATOM 766 C C . LEU A 1 97 ? 15.747 -6.171 6.890 1.00 98.19 97 LEU A C 1
ATOM 768 O O . LEU A 1 97 ? 15.950 -7.044 7.731 1.00 98.19 97 LEU A O 1
ATOM 772 N N . ALA A 1 98 ? 14.769 -5.277 7.042 1.00 98.25 98 ALA A N 1
ATOM 773 C CA . ALA A 1 98 ? 13.842 -5.319 8.169 1.00 98.25 98 ALA A CA 1
ATOM 774 C C . ALA A 1 98 ? 12.949 -6.570 8.143 1.00 98.25 98 ALA A C 1
ATOM 776 O O . ALA A 1 98 ? 12.766 -7.206 9.180 1.00 98.25 98 ALA A O 1
ATOM 777 N N . MET A 1 99 ? 12.456 -6.974 6.968 1.00 97.69 99 MET A N 1
ATOM 778 C CA . MET A 1 99 ? 11.722 -8.231 6.808 1.00 97.69 99 MET A CA 1
ATOM 779 C C . MET A 1 99 ? 12.593 -9.422 7.186 1.00 97.69 99 MET A C 1
ATOM 781 O O . MET A 1 99 ? 12.122 -10.311 7.893 1.00 97.69 99 MET A O 1
ATOM 785 N N . ASP A 1 100 ? 13.861 -9.436 6.765 1.00 97.12 100 ASP A N 1
ATOM 786 C CA . ASP A 1 100 ? 14.766 -10.530 7.100 1.00 97.12 100 ASP A CA 1
ATOM 787 C C . ASP A 1 100 ? 15.024 -10.637 8.611 1.00 97.12 100 ASP A C 1
ATOM 789 O O . ASP A 1 100 ? 14.959 -11.729 9.183 1.00 97.12 100 ASP A O 1
ATOM 793 N N . ASN A 1 101 ? 15.153 -9.491 9.278 1.00 97.81 101 ASN A N 1
ATOM 794 C CA . ASN A 1 101 ? 15.268 -9.383 10.733 1.00 97.81 101 ASN A CA 1
ATOM 795 C C . ASN A 1 101 ? 13.950 -9.636 11.497 1.00 97.81 101 ASN A C 1
ATOM 797 O O . ASN A 1 101 ? 13.936 -9.540 12.722 1.00 97.81 101 ASN A O 1
ATOM 801 N N . ASN A 1 102 ? 12.853 -9.971 10.809 1.00 98.06 102 ASN A N 1
ATOM 802 C CA . ASN A 1 102 ? 11.508 -10.119 11.376 1.00 98.06 102 ASN A CA 1
ATOM 803 C C . ASN A 1 102 ? 11.008 -8.867 12.128 1.00 98.06 102 ASN A C 1
ATOM 805 O O . ASN A 1 102 ? 10.317 -8.982 13.139 1.00 98.06 102 ASN A O 1
ATOM 809 N N . ASP A 1 103 ? 11.335 -7.676 11.624 1.00 98.38 103 ASP A N 1
ATOM 810 C CA . ASP A 1 103 ? 10.859 -6.388 12.137 1.00 98.38 103 ASP A CA 1
ATOM 811 C C . ASP A 1 103 ? 9.747 -5.829 11.222 1.00 98.38 103 ASP A C 1
ATOM 813 O O . ASP A 1 103 ? 10.029 -5.087 10.270 1.00 98.38 103 ASP A O 1
ATOM 817 N N . PRO A 1 104 ? 8.466 -6.175 11.473 1.00 97.69 104 PRO A N 1
ATOM 818 C CA . PRO A 1 104 ? 7.352 -5.769 10.616 1.00 97.69 104 PRO A CA 1
ATOM 819 C C . PRO A 1 104 ? 7.121 -4.254 10.615 1.00 97.69 104 PRO A C 1
ATOM 821 O O . PRO A 1 104 ? 6.728 -3.687 9.594 1.00 97.69 104 PRO A O 1
ATOM 824 N N . VAL A 1 105 ? 7.388 -3.581 11.738 1.00 96.75 105 VAL A N 1
ATOM 825 C CA . VAL A 1 105 ? 7.159 -2.138 11.889 1.00 96.75 105 VAL A CA 1
ATOM 826 C C . VAL A 1 105 ? 8.142 -1.367 11.020 1.00 96.75 105 VAL A C 1
ATOM 828 O O . VAL A 1 105 ? 7.738 -0.485 10.254 1.00 96.75 105 VAL A O 1
ATOM 831 N N . ARG A 1 106 ? 9.433 -1.711 11.096 1.00 98.12 106 ARG A N 1
ATOM 832 C CA . ARG A 1 106 ? 10.454 -1.087 10.254 1.00 98.12 106 ARG A CA 1
ATOM 833 C C . ARG A 1 106 ? 10.268 -1.457 8.786 1.00 98.12 106 ARG A C 1
ATOM 835 O O . ARG A 1 106 ? 10.387 -0.575 7.939 1.00 98.12 106 ARG A O 1
ATOM 842 N N . ALA A 1 107 ? 9.907 -2.707 8.486 1.00 98.44 107 ALA A N 1
ATOM 843 C CA . ALA A 1 107 ? 9.636 -3.148 7.120 1.00 98.44 107 ALA A CA 1
ATOM 844 C C . ALA A 1 107 ? 8.505 -2.339 6.469 1.00 98.44 107 ALA A C 1
ATOM 846 O O . ALA A 1 107 ? 8.706 -1.800 5.377 1.00 98.44 107 ALA A O 1
ATOM 847 N N . LYS A 1 108 ? 7.356 -2.200 7.153 1.00 97.31 108 LYS A N 1
ATOM 848 C CA . LYS A 1 108 ? 6.211 -1.394 6.693 1.00 97.31 108 LYS A CA 1
ATOM 849 C C . LYS A 1 108 ? 6.623 0.058 6.454 1.00 97.31 108 LYS A C 1
ATOM 851 O O . LYS A 1 108 ? 6.422 0.573 5.360 1.00 97.31 108 LYS A O 1
ATOM 856 N N . ARG A 1 109 ? 7.271 0.687 7.440 1.00 97.00 109 ARG A N 1
ATOM 857 C CA . ARG A 1 109 ? 7.695 2.094 7.357 1.00 97.00 109 ARG A CA 1
ATOM 858 C C . ARG A 1 109 ? 8.643 2.354 6.186 1.00 97.00 109 ARG A C 1
ATOM 860 O O . ARG A 1 109 ? 8.543 3.381 5.520 1.00 97.00 109 ARG A O 1
ATOM 867 N N . SER A 1 110 ? 9.592 1.453 5.940 1.00 98.31 110 SER A N 1
ATOM 868 C CA . SER A 1 110 ? 10.517 1.591 4.813 1.00 98.31 110 SER A CA 1
ATOM 869 C C . SER A 1 110 ? 9.819 1.390 3.461 1.00 98.31 110 SER A C 1
ATOM 871 O O . SER A 1 110 ? 10.148 2.108 2.520 1.00 98.31 110 SER A O 1
ATOM 873 N N . LEU A 1 111 ? 8.809 0.514 3.361 1.00 98.25 111 LEU A N 1
ATOM 874 C CA . LEU A 1 111 ? 7.988 0.400 2.144 1.00 98.25 111 LEU A CA 1
ATOM 875 C C . LEU A 1 111 ? 7.188 1.669 1.866 1.00 98.25 111 LEU A C 1
ATOM 877 O O . LEU A 1 111 ? 7.170 2.119 0.723 1.00 98.25 111 LEU A O 1
ATOM 881 N N . GLU A 1 112 ? 6.551 2.256 2.878 1.00 96.69 112 GLU A N 1
ATOM 882 C CA . GLU A 1 112 ? 5.790 3.509 2.731 1.00 96.69 112 GLU A CA 1
ATOM 883 C C . GLU A 1 112 ? 6.686 4.634 2.213 1.00 96.69 112 GLU A C 1
ATOM 885 O O . GLU A 1 112 ? 6.328 5.359 1.288 1.00 96.69 112 GLU A O 1
ATOM 890 N N . ARG A 1 113 ? 7.914 4.726 2.740 1.00 96.88 113 ARG A N 1
ATOM 891 C CA . ARG A 1 113 ? 8.914 5.678 2.242 1.00 96.88 113 ARG A CA 1
ATOM 892 C C . ARG A 1 113 ? 9.302 5.406 0.792 1.00 96.88 113 ARG A C 1
ATOM 894 O O . ARG A 1 113 ? 9.437 6.356 0.035 1.00 96.88 113 ARG A O 1
ATOM 901 N N . ALA A 1 114 ? 9.480 4.147 0.390 1.00 97.44 114 ALA A N 1
ATOM 902 C CA . ALA A 1 114 ? 9.767 3.815 -1.008 1.00 97.44 114 ALA A CA 1
ATOM 903 C C . ALA A 1 114 ? 8.627 4.258 -1.940 1.00 97.44 114 ALA A C 1
ATOM 905 O O . ALA A 1 114 ? 8.873 4.824 -3.002 1.00 97.44 114 ALA A O 1
ATOM 906 N N . GLN A 1 115 ? 7.380 4.037 -1.527 1.00 96.00 115 GLN A N 1
ATOM 907 C CA . GLN A 1 115 ? 6.194 4.430 -2.285 1.00 96.00 115 GLN A CA 1
ATOM 908 C C . GLN A 1 115 ? 6.030 5.954 -2.362 1.00 96.00 115 GLN A C 1
ATOM 910 O O . GLN A 1 115 ? 5.636 6.469 -3.409 1.00 96.00 115 GLN A O 1
ATOM 915 N N . GLU A 1 116 ? 6.406 6.687 -1.316 1.00 94.31 116 GLU A N 1
ATOM 916 C CA . GLU A 1 116 ? 6.455 8.149 -1.347 1.00 94.31 116 GLU A CA 1
ATOM 917 C C . GLU A 1 116 ? 7.529 8.679 -2.312 1.00 94.31 116 GLU A C 1
ATOM 919 O O . GLU A 1 116 ? 7.235 9.558 -3.122 1.00 94.31 116 GLU A O 1
ATOM 924 N N . GLU A 1 117 ? 8.739 8.105 -2.312 1.00 95.38 117 GLU A N 1
ATOM 925 C CA . GLU A 1 117 ? 9.786 8.457 -3.290 1.00 95.38 117 GLU A CA 1
ATOM 926 C C . GLU A 1 117 ? 9.305 8.222 -4.730 1.00 95.38 117 GLU A C 1
ATOM 928 O O . GLU A 1 117 ? 9.512 9.063 -5.606 1.00 95.38 117 GLU A O 1
ATOM 933 N N . MET A 1 118 ? 8.599 7.113 -4.974 1.00 95.44 118 MET A N 1
ATOM 934 C CA . MET A 1 118 ? 8.027 6.810 -6.288 1.00 95.44 118 MET A CA 1
ATOM 935 C C . MET A 1 118 ? 6.934 7.796 -6.704 1.00 95.44 118 MET A C 1
ATOM 937 O O . MET A 1 118 ? 6.893 8.208 -7.864 1.00 95.44 118 MET A O 1
ATOM 941 N N . ARG A 1 119 ? 6.064 8.204 -5.776 1.00 93.75 119 ARG A N 1
ATOM 942 C CA . ARG A 1 119 ? 5.019 9.203 -6.034 1.00 93.75 119 ARG A CA 1
ATOM 943 C C . ARG A 1 119 ? 5.625 10.565 -6.375 1.00 93.75 119 ARG A C 1
ATOM 945 O O . ARG A 1 119 ? 5.195 11.204 -7.333 1.00 93.75 119 ARG A O 1
ATOM 952 N N . GLN A 1 120 ? 6.638 10.998 -5.624 1.00 91.94 120 GLN A N 1
ATOM 953 C CA . GLN A 1 120 ? 7.349 12.252 -5.892 1.00 91.94 120 GLN A CA 1
ATOM 954 C C . GLN A 1 120 ? 8.067 12.217 -7.242 1.00 91.94 120 GLN A C 1
ATOM 956 O O . GLN A 1 120 ? 7.972 13.174 -8.008 1.00 91.94 120 GLN A O 1
ATOM 961 N N . LEU A 1 121 ? 8.731 11.103 -7.559 1.00 92.50 121 LEU A N 1
ATOM 962 C CA . LEU A 1 121 ? 9.374 10.888 -8.852 1.00 92.50 121 LEU A CA 1
ATOM 963 C C . LEU A 1 121 ? 8.366 10.992 -10.007 1.00 92.50 121 LEU A C 1
ATOM 965 O O . LEU A 1 121 ? 8.588 11.745 -10.953 1.00 92.50 121 LEU A O 1
ATOM 969 N N . ARG A 1 122 ? 7.237 10.278 -9.916 1.00 92.50 122 ARG A N 1
ATOM 970 C CA . ARG A 1 122 ? 6.161 10.356 -10.915 1.00 92.50 122 ARG A CA 1
ATOM 971 C C . ARG A 1 122 ? 5.668 11.787 -11.103 1.00 92.50 122 ARG A C 1
ATOM 973 O O . ARG A 1 122 ? 5.611 12.258 -12.236 1.00 92.50 122 ARG A O 1
ATOM 980 N N . ALA A 1 123 ? 5.388 12.496 -10.010 1.00 89.94 123 ALA A N 1
ATOM 981 C CA . ALA A 1 123 ? 4.934 13.882 -10.058 1.00 89.94 123 ALA A CA 1
ATOM 982 C C . ALA A 1 123 ? 5.961 14.817 -10.723 1.00 89.94 123 ALA A C 1
ATOM 984 O O . ALA A 1 123 ? 5.587 15.619 -11.577 1.00 89.94 123 ALA A O 1
ATOM 985 N N . ALA A 1 124 ? 7.248 14.684 -10.385 1.00 88.12 124 ALA A N 1
ATOM 986 C CA . ALA A 1 124 ? 8.325 15.490 -10.964 1.00 88.12 124 ALA A CA 1
ATOM 987 C C . ALA A 1 124 ? 8.504 15.254 -12.474 1.00 88.12 124 ALA A C 1
ATOM 989 O O . ALA A 1 124 ? 8.849 16.180 -13.205 1.00 88.12 124 ALA A O 1
ATOM 990 N N . CYS A 1 125 ? 8.228 14.037 -12.948 1.00 87.06 125 CYS A N 1
ATOM 991 C CA . CYS A 1 125 ? 8.271 13.674 -14.366 1.00 87.06 125 CYS A CA 1
ATOM 992 C C . CYS A 1 125 ? 6.921 13.852 -15.090 1.00 87.06 125 CYS A C 1
ATOM 994 O O . CYS A 1 125 ? 6.782 13.416 -16.229 1.00 87.06 125 CYS A O 1
ATOM 996 N N . GLY A 1 126 ? 5.908 14.447 -14.447 1.00 87.25 126 GLY A N 1
ATOM 997 C CA . GLY A 1 126 ? 4.582 14.642 -15.049 1.00 87.25 126 GLY A CA 1
ATOM 998 C C . GLY A 1 126 ? 3.814 13.343 -15.327 1.00 87.25 126 GLY A C 1
ATOM 999 O O . GLY A 1 126 ? 2.877 13.337 -16.124 1.00 87.25 126 GLY A O 1
ATOM 1000 N N . VAL A 1 127 ? 4.191 12.238 -14.681 1.00 87.94 127 VAL A N 1
ATOM 1001 C CA . VAL A 1 127 ? 3.535 10.936 -14.817 1.00 87.94 127 VAL A CA 1
ATOM 1002 C C . VAL A 1 127 ? 2.308 10.905 -13.910 1.00 87.94 127 VAL A C 1
ATOM 1004 O O . VAL A 1 127 ? 2.424 10.861 -12.685 1.00 87.94 127 VAL A O 1
ATOM 1007 N N . SER A 1 128 ? 1.117 10.908 -14.508 1.00 86.50 128 SER A N 1
ATOM 1008 C CA . SER A 1 128 ? -0.126 10.658 -13.776 1.00 86.50 128 SER A CA 1
ATOM 1009 C C . SER A 1 128 ? -0.300 9.158 -13.567 1.00 86.50 128 SER A C 1
ATOM 1011 O O . SER A 1 128 ? -0.214 8.393 -14.523 1.00 86.50 128 SER A O 1
ATOM 1013 N N . TYR A 1 129 ? -0.529 8.720 -12.329 1.00 89.88 129 TYR A N 1
ATOM 1014 C CA . TYR A 1 1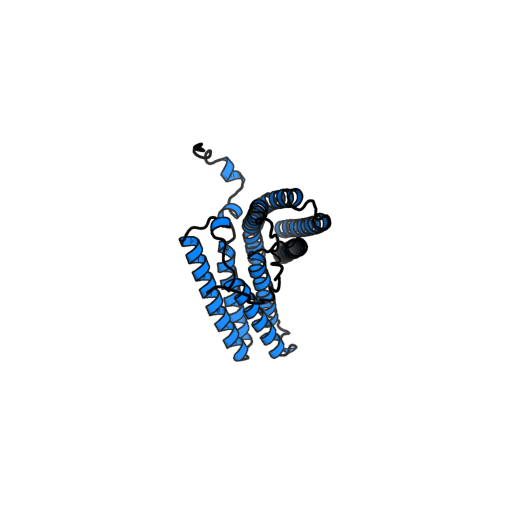29 ? -0.652 7.299 -12.026 1.00 89.88 129 TYR A CA 1
ATOM 1015 C C . TYR A 1 129 ? -1.780 7.011 -11.043 1.00 89.88 129 TYR A C 1
ATOM 1017 O O . TYR A 1 129 ? -1.939 7.670 -10.017 1.00 89.88 129 TYR A O 1
ATOM 1025 N N . PHE A 1 130 ? -2.594 6.011 -11.369 1.00 88.81 130 PHE A N 1
ATOM 1026 C CA . PHE A 1 130 ? -3.871 5.806 -10.699 1.00 88.81 130 PHE A CA 1
ATOM 1027 C C . PHE A 1 130 ? -3.752 5.304 -9.252 1.00 88.81 130 PHE A C 1
ATOM 1029 O O . PHE A 1 130 ? -4.542 5.712 -8.396 1.00 88.81 130 PHE A O 1
ATOM 1036 N N . LEU A 1 131 ? -2.762 4.453 -8.953 1.00 93.31 131 LEU A N 1
ATOM 1037 C CA . LEU A 1 131 ? -2.566 3.917 -7.601 1.00 93.31 131 LEU A CA 1
ATOM 1038 C C . LEU A 1 131 ? -2.060 4.964 -6.607 1.00 93.31 131 LEU A C 1
ATOM 1040 O O . LEU A 1 131 ? -2.241 4.776 -5.408 1.00 93.31 131 LEU A O 1
ATOM 1044 N N . ASP A 1 132 ? -1.537 6.105 -7.064 1.00 94.19 132 ASP A N 1
ATOM 1045 C CA . ASP A 1 132 ? -1.112 7.179 -6.156 1.00 94.19 132 ASP A CA 1
ATOM 1046 C C . ASP A 1 132 ? -2.267 7.693 -5.290 1.00 94.19 132 ASP A C 1
ATOM 1048 O O . ASP A 1 132 ? -2.065 8.041 -4.128 1.00 94.19 132 ASP A O 1
ATOM 1052 N N . ARG A 1 133 ? -3.501 7.673 -5.811 1.00 93.88 133 ARG A N 1
ATOM 1053 C CA . ARG A 1 133 ? -4.695 8.053 -5.040 1.00 93.88 133 ARG A CA 1
ATOM 1054 C C . ARG A 1 133 ? -5.067 7.006 -3.993 1.00 93.88 133 ARG A C 1
ATOM 1056 O O . ARG A 1 133 ? -5.498 7.365 -2.902 1.00 93.88 133 ARG A O 1
ATOM 1063 N N . TRP A 1 134 ? -4.885 5.723 -4.311 1.00 95.38 134 TRP A N 1
ATOM 1064 C CA . TRP A 1 134 ? -5.084 4.637 -3.349 1.00 95.38 134 TRP A CA 1
ATOM 1065 C C . TRP A 1 134 ? -4.079 4.733 -2.206 1.00 95.38 134 TRP A C 1
ATOM 1067 O O . TRP A 1 134 ? -4.452 4.578 -1.047 1.00 95.38 134 TRP A O 1
ATOM 1077 N N . TYR A 1 135 ? -2.823 5.037 -2.520 1.00 95.69 135 TYR A N 1
ATOM 1078 C CA . TYR A 1 135 ? -1.795 5.200 -1.505 1.00 95.69 135 TYR A CA 1
ATOM 1079 C C . TYR A 1 135 ? -1.988 6.450 -0.644 1.00 95.69 135 TYR A C 1
ATOM 1081 O O . TYR A 1 135 ? -1.823 6.381 0.570 1.00 95.69 135 TYR A O 1
ATOM 1089 N N . ALA A 1 136 ? -2.407 7.571 -1.238 1.00 94.38 136 ALA A N 1
ATOM 1090 C CA . ALA A 1 136 ? -2.776 8.763 -0.475 1.00 94.38 136 ALA A CA 1
ATOM 1091 C C . ALA A 1 136 ? -3.927 8.474 0.505 1.00 94.38 136 ALA A C 1
ATOM 1093 O O . ALA A 1 136 ? -3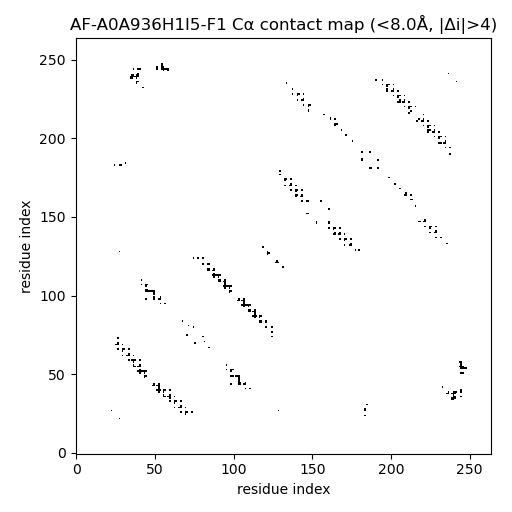.858 8.850 1.673 1.00 94.38 136 ALA A O 1
ATOM 1094 N N . LEU A 1 137 ? -4.948 7.736 0.053 1.00 96.44 137 LEU A N 1
ATOM 1095 C CA . LEU A 1 137 ? -6.045 7.305 0.915 1.00 96.44 137 LEU A CA 1
ATOM 1096 C C . LEU A 1 137 ? -5.567 6.409 2.068 1.00 96.44 137 LEU A C 1
ATOM 1098 O O . LEU A 1 137 ? -6.067 6.558 3.179 1.00 96.44 137 LEU A O 1
ATOM 1102 N N . GLU A 1 138 ? -4.619 5.494 1.839 1.00 96.81 138 GLU A N 1
ATOM 1103 C CA . GLU A 1 138 ? -4.056 4.682 2.928 1.00 96.81 138 GLU A CA 1
ATOM 1104 C C . GLU A 1 138 ? -3.406 5.549 4.003 1.00 96.81 138 GLU A C 1
ATOM 1106 O O . GLU A 1 138 ? -3.689 5.345 5.184 1.00 96.81 138 GLU A O 1
ATOM 1111 N N . GLY A 1 139 ? -2.606 6.538 3.590 1.00 95.12 139 GLY A N 1
ATOM 1112 C CA . GLY A 1 139 ? -1.937 7.464 4.499 1.00 95.12 139 GLY A CA 1
ATOM 1113 C C . GLY A 1 139 ? -2.930 8.236 5.367 1.00 95.12 139 GLY A C 1
ATOM 1114 O O . GLY A 1 139 ? -2.787 8.253 6.591 1.00 95.12 139 GLY A O 1
ATOM 1115 N N . ASP A 1 140 ? -3.978 8.795 4.756 1.00 96.50 140 ASP A N 1
ATOM 1116 C CA . ASP A 1 140 ? -5.027 9.521 5.482 1.00 96.50 140 ASP A CA 1
ATOM 1117 C C . ASP A 1 140 ? -5.784 8.604 6.456 1.00 96.50 140 ASP A C 1
ATOM 1119 O O . ASP A 1 140 ? -5.980 8.950 7.625 1.00 96.50 140 ASP A O 1
ATOM 1123 N N . LEU A 1 141 ? -6.170 7.402 6.008 1.00 97.44 141 LEU A N 1
ATOM 1124 C CA . LEU A 1 141 ? -6.877 6.436 6.850 1.00 97.44 141 LEU A CA 1
ATOM 1125 C C . LEU A 1 141 ? -6.011 5.957 8.014 1.00 97.44 141 LEU A C 1
ATOM 1127 O O . LEU A 1 141 ? -6.507 5.836 9.135 1.00 97.44 141 LEU A O 1
ATOM 1131 N N . SER A 1 142 ? -4.728 5.687 7.766 1.00 95.44 142 SER A N 1
ATOM 1132 C CA . SER A 1 142 ? -3.798 5.292 8.818 1.00 95.44 142 SER A CA 1
ATOM 1133 C C . SER A 1 142 ? -3.594 6.426 9.817 1.00 95.44 142 SER A C 1
ATOM 1135 O O . SER A 1 142 ? -3.509 6.143 11.010 1.00 95.44 142 SER A O 1
ATOM 1137 N N . ALA A 1 143 ? -3.512 7.680 9.366 1.00 95.31 143 ALA A N 1
ATOM 1138 C CA . ALA A 1 143 ? -3.370 8.831 10.251 1.00 95.31 143 ALA A CA 1
ATOM 1139 C C . ALA A 1 143 ? -4.588 8.962 11.174 1.00 95.31 143 ALA A C 1
ATOM 1141 O O . ALA A 1 143 ? -4.427 8.938 12.391 1.00 95.31 143 ALA A O 1
ATOM 1142 N N . VAL A 1 144 ? -5.803 8.986 10.614 1.00 96.38 144 VAL A N 1
ATOM 1143 C CA . VAL A 1 144 ? -7.049 9.063 11.399 1.00 96.38 144 VAL A CA 1
ATOM 1144 C C . VAL A 1 144 ? -7.176 7.898 12.376 1.00 96.38 144 VAL A C 1
ATOM 1146 O O . VAL A 1 144 ? -7.476 8.105 13.550 1.00 96.38 144 VAL A O 1
ATOM 1149 N N . LEU A 1 145 ? -6.931 6.669 11.919 1.00 96.56 145 LEU A N 1
ATOM 1150 C CA . LEU A 1 145 ? -7.036 5.482 12.764 1.00 96.56 145 LEU A CA 1
ATOM 1151 C C . LEU A 1 145 ? -6.032 5.502 13.922 1.00 96.56 145 LEU A C 1
ATOM 1153 O O . LEU A 1 145 ? -6.384 5.107 15.033 1.00 96.56 145 LEU A O 1
ATOM 1157 N N . ASN A 1 146 ? -4.795 5.932 13.668 1.00 94.56 146 ASN A N 1
ATOM 1158 C CA . ASN A 1 146 ? -3.768 6.026 14.702 1.00 94.56 146 ASN A CA 1
ATOM 1159 C C . ASN A 1 146 ? -4.110 7.119 15.716 1.00 94.56 146 ASN A C 1
ATOM 1161 O O . ASN A 1 146 ? -4.018 6.855 16.909 1.00 94.56 146 ASN A O 1
ATOM 1165 N N . THR A 1 147 ? -4.572 8.285 15.256 1.00 95.25 147 THR A N 1
ATOM 1166 C CA . THR A 1 147 ? -5.039 9.375 16.122 1.00 95.25 147 THR A CA 1
ATOM 1167 C C . THR A 1 147 ? -6.187 8.914 17.016 1.00 95.25 147 THR A C 1
ATOM 1169 O O . THR A 1 147 ? -6.104 9.031 18.231 1.00 95.25 147 THR A O 1
ATOM 1172 N N . LEU A 1 148 ? -7.225 8.285 16.455 1.00 94.81 148 LEU A N 1
ATOM 1173 C CA . LEU A 1 148 ? -8.377 7.798 17.230 1.00 94.81 148 LEU A CA 1
ATOM 1174 C C . LEU A 1 148 ? -8.016 6.725 18.270 1.00 94.81 148 LEU A C 1
ATOM 1176 O O . LEU A 1 148 ? -8.726 6.559 19.262 1.00 94.81 148 LEU A O 1
ATOM 1180 N N . LYS A 1 149 ? -6.924 5.989 18.043 1.00 93.69 149 LYS A N 1
ATOM 1181 C CA . LYS A 1 149 ? -6.393 4.977 18.964 1.00 93.69 149 LYS A CA 1
ATOM 1182 C C . LYS A 1 149 ? -5.331 5.516 19.919 1.00 93.69 149 LYS A C 1
ATOM 1184 O O . LYS A 1 149 ? -4.853 4.748 20.754 1.00 93.69 149 LYS A O 1
ATOM 1189 N N . ASP A 1 150 ? -4.936 6.778 19.788 1.00 92.44 150 ASP A N 1
ATOM 1190 C CA . ASP A 1 150 ? -3.929 7.374 20.650 1.00 92.44 150 ASP A CA 1
ATOM 1191 C C . ASP A 1 150 ? -4.506 7.545 22.068 1.00 92.44 150 ASP A C 1
ATOM 1193 O O . ASP A 1 150 ? -5.519 8.231 22.243 1.00 92.44 150 ASP A O 1
ATOM 1197 N N . PRO A 1 151 ? -3.882 6.960 23.110 1.00 86.81 151 PRO A N 1
ATOM 1198 C CA . PRO A 1 151 ? -4.291 7.186 24.496 1.00 86.81 151 PRO A CA 1
ATOM 1199 C C . PRO A 1 151 ? -4.248 8.663 24.916 1.00 86.81 151 PRO A C 1
ATOM 1201 O O . PRO A 1 151 ? -4.862 9.039 25.913 1.00 86.81 151 PRO A O 1
ATOM 1204 N N . GLN A 1 152 ? -3.505 9.498 24.187 1.00 88.19 152 GLN A N 1
ATOM 1205 C CA . GLN A 1 152 ? -3.376 10.934 24.408 1.00 88.19 152 GLN A CA 1
ATOM 1206 C C . GLN A 1 152 ? -4.323 11.770 23.535 1.00 88.19 152 GLN A C 1
ATOM 1208 O O . GLN A 1 152 ? -4.217 12.994 23.570 1.00 88.19 152 GLN A O 1
ATOM 1213 N N . LEU A 1 153 ? -5.281 11.160 22.817 1.00 86.12 153 LEU A N 1
ATOM 1214 C CA . LEU A 1 153 ? -6.247 11.887 21.978 1.00 86.12 153 LEU A CA 1
ATOM 1215 C C . LEU A 1 153 ? -6.978 13.003 22.734 1.00 86.12 153 LEU A C 1
ATOM 1217 O O . LEU A 1 153 ? -7.281 14.033 22.155 1.00 86.12 153 LEU A O 1
ATOM 1221 N N . GLN A 1 154 ? -7.206 12.834 24.038 1.00 84.44 154 GLN A N 1
ATOM 1222 C CA . GLN A 1 154 ? -7.810 13.848 24.911 1.00 84.44 154 GLN A CA 1
ATOM 1223 C C . GLN A 1 154 ? -7.078 15.208 24.929 1.00 84.44 154 GLN A C 1
ATOM 1225 O O . GLN A 1 154 ? -7.618 16.175 25.455 1.00 84.44 154 GLN A O 1
ATOM 1230 N N . LEU A 1 155 ? -5.840 15.279 24.426 1.00 86.25 155 LEU A N 1
ATOM 1231 C CA . LEU A 1 155 ? -5.072 16.520 24.275 1.00 86.25 155 LEU A CA 1
ATOM 1232 C C . LEU A 1 155 ? -5.360 17.249 22.953 1.00 86.25 155 LEU A C 1
ATOM 1234 O O . LEU A 1 155 ? -4.871 18.359 22.760 1.00 86.25 155 LEU A O 1
ATOM 1238 N N . MET A 1 156 ? -6.098 16.611 22.047 1.00 89.75 156 MET A N 1
ATOM 1239 C CA . MET A 1 156 ? -6.458 17.107 20.726 1.00 89.75 156 MET A CA 1
ATOM 1240 C C . MET A 1 156 ? -7.934 17.500 20.712 1.00 89.75 156 MET A C 1
ATOM 1242 O O . MET A 1 156 ? -8.789 16.790 21.246 1.00 89.75 156 MET A O 1
ATOM 1246 N N . GLU A 1 157 ? -8.246 18.619 20.068 1.00 91.81 157 GLU A N 1
ATOM 1247 C CA . GLU A 1 157 ? -9.630 19.048 19.905 1.00 91.81 157 GLU A CA 1
ATOM 1248 C C . GLU A 1 157 ? -10.360 18.105 18.938 1.00 91.81 157 GLU A C 1
ATOM 1250 O O . GLU A 1 157 ? -9.860 17.768 17.863 1.00 91.81 157 GLU A O 1
ATOM 1255 N N . TRP A 1 158 ? -11.580 17.688 19.290 1.00 93.19 158 TRP A N 1
ATOM 1256 C CA . TRP A 1 158 ? -12.358 16.749 18.467 1.00 93.19 158 TRP A CA 1
ATOM 1257 C C . TRP A 1 158 ? -12.620 17.266 17.041 1.00 93.19 158 TRP A C 1
ATOM 1259 O O . TRP A 1 158 ? -12.739 16.486 16.090 1.00 93.19 158 TRP A O 1
ATOM 1269 N N . GLU A 1 159 ? -12.689 18.588 16.877 1.00 93.06 159 GLU A N 1
ATOM 1270 C CA . GLU A 1 159 ? -12.829 19.241 15.576 1.00 93.06 159 GLU A CA 1
ATOM 1271 C C . GLU A 1 159 ? -11.638 18.944 14.654 1.00 93.06 159 GLU A C 1
ATOM 1273 O O . GLU A 1 159 ? -11.848 18.626 13.483 1.00 93.06 159 GLU A O 1
ATOM 1278 N N . GLU A 1 160 ? -10.410 18.925 15.180 1.00 93.50 160 GLU A N 1
ATOM 1279 C CA . GLU A 1 160 ? -9.213 18.598 14.396 1.00 93.50 160 GLU A CA 1
ATOM 1280 C C . GLU A 1 160 ? -9.266 17.143 13.902 1.00 93.50 160 GLU A C 1
ATOM 1282 O O . GLU A 1 160 ? -8.990 16.850 12.736 1.00 93.50 160 GLU A O 1
ATOM 1287 N N . VAL A 1 161 ? -9.711 16.212 14.754 1.00 93.56 161 VAL A N 1
ATOM 1288 C CA . VAL A 1 161 ? -9.896 14.796 14.379 1.00 93.56 161 VAL A CA 1
ATOM 1289 C C . VAL A 1 161 ? -10.974 14.662 13.299 1.00 93.56 161 VAL A C 1
ATOM 1291 O O . VAL A 1 161 ? -10.847 13.880 12.351 1.00 93.56 161 VAL A O 1
ATOM 1294 N N . THR A 1 162 ? -12.041 15.451 13.421 1.00 94.44 162 THR A N 1
ATOM 1295 C CA . THR A 1 162 ? -13.132 15.507 12.444 1.00 94.44 162 THR A CA 1
ATOM 1296 C C . THR A 1 162 ? -12.639 16.038 11.097 1.00 94.44 162 THR A C 1
ATOM 1298 O O . THR A 1 162 ? -12.977 15.469 10.055 1.00 94.44 162 THR A O 1
ATOM 1301 N N . GLU A 1 163 ?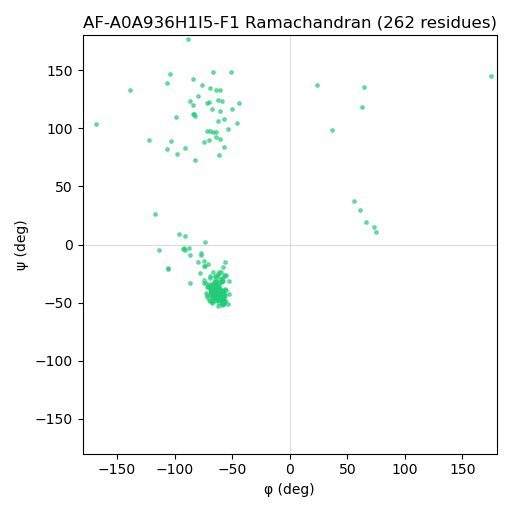 -11.779 17.058 11.088 1.00 94.75 163 GLU A N 1
ATOM 1302 C CA . GLU A 1 163 ? -11.153 17.574 9.870 1.00 94.75 163 GLU A CA 1
ATOM 1303 C C . GLU A 1 163 ? -10.285 16.513 9.177 1.00 94.75 163 GLU A C 1
ATOM 1305 O O . GLU A 1 163 ? -10.374 16.344 7.953 1.00 94.75 163 GLU A O 1
ATOM 1310 N N . MET A 1 164 ? -9.513 15.730 9.939 1.00 94.94 164 MET A N 1
ATOM 1311 C CA . MET A 1 164 ? -8.738 14.614 9.386 1.00 94.94 164 MET A CA 1
ATOM 1312 C C . MET A 1 164 ? -9.646 13.559 8.723 1.00 94.94 164 MET A C 1
ATOM 1314 O O . MET A 1 164 ? -9.368 13.097 7.610 1.00 94.94 164 MET A O 1
ATOM 1318 N N . ALA A 1 165 ? -10.774 13.206 9.352 1.00 94.69 165 ALA A N 1
ATOM 1319 C CA . ALA A 1 165 ? -11.751 12.269 8.783 1.00 94.69 165 ALA A CA 1
ATOM 1320 C C . ALA A 1 165 ? -12.444 12.820 7.516 1.00 94.69 165 ALA A C 1
ATOM 1322 O O . ALA A 1 165 ? -12.737 12.074 6.568 1.00 94.69 165 ALA A O 1
ATOM 1323 N N . LEU A 1 166 ? -12.662 14.137 7.442 1.00 93.75 166 LEU A N 1
ATOM 1324 C CA . LEU A 1 166 ? -13.098 14.805 6.213 1.00 93.75 166 LEU A CA 1
ATOM 1325 C C . LEU A 1 166 ? -12.014 14.748 5.125 1.00 93.75 166 LEU A C 1
ATOM 1327 O O . LEU A 1 166 ? -12.344 14.546 3.954 1.00 93.75 166 LEU A O 1
ATOM 1331 N N . GLY A 1 167 ? -10.735 14.850 5.499 1.00 94.00 167 GLY A N 1
ATOM 1332 C CA . GLY A 1 167 ? -9.586 14.589 4.624 1.00 94.00 167 GLY A CA 1
ATOM 1333 C C . GLY A 1 167 ? -9.659 13.216 3.960 1.00 94.00 167 GLY A C 1
ATOM 1334 O O . GLY A 1 167 ? -9.674 13.134 2.731 1.00 94.00 167 GLY A O 1
ATOM 1335 N N . CYS A 1 168 ? -9.873 12.160 4.751 1.00 94.31 168 CYS A N 1
ATOM 1336 C CA . CYS A 1 168 ? -10.069 10.799 4.232 1.00 94.31 168 CYS A CA 1
ATOM 1337 C C . CYS A 1 168 ? -11.209 10.727 3.206 1.00 94.31 168 CYS A C 1
ATOM 1339 O O . CYS A 1 168 ? -11.114 10.031 2.197 1.00 94.31 168 CYS A O 1
ATOM 1341 N N . SER A 1 169 ? -12.303 11.456 3.446 1.00 94.00 169 SER A N 1
ATOM 1342 C CA . SER A 1 169 ? -13.458 11.492 2.539 1.00 94.00 169 SER A CA 1
ATOM 1343 C C . SER A 1 169 ? -13.123 12.155 1.201 1.00 94.00 169 SER A C 1
ATOM 1345 O O . SER A 1 169 ? -13.576 11.689 0.155 1.00 94.00 169 SER A O 1
ATOM 1347 N N . ARG A 1 170 ? -12.288 13.203 1.207 1.00 94.94 170 ARG A N 1
ATOM 1348 C CA . ARG A 1 170 ? -11.777 13.832 -0.022 1.00 94.94 170 ARG A CA 1
ATOM 1349 C C . ARG A 1 170 ? -10.886 12.872 -0.808 1.00 94.94 170 ARG A C 1
ATOM 1351 O O . ARG A 1 170 ? -11.091 12.716 -2.011 1.00 94.94 170 ARG A O 1
ATOM 1358 N N . SER A 1 171 ? -9.971 12.178 -0.136 1.00 95.19 171 SER A N 1
ATOM 1359 C CA . SER A 1 171 ? -9.096 11.186 -0.773 1.00 95.19 171 SER A CA 1
ATOM 1360 C C . SER A 1 171 ? -9.875 9.988 -1.317 1.00 95.19 171 SER A C 1
ATOM 1362 O O . SER A 1 171 ? -9.620 9.541 -2.435 1.00 95.19 171 SER A O 1
ATOM 1364 N N . TRP A 1 172 ? -10.908 9.531 -0.602 1.00 95.88 172 TRP A N 1
ATOM 1365 C CA . TRP A 1 172 ? -11.820 8.503 -1.104 1.00 95.88 172 TRP A CA 1
ATOM 1366 C C . TRP A 1 172 ? -12.538 8.950 -2.380 1.00 95.88 172 TRP A C 1
ATOM 1368 O O . TRP A 1 172 ? -12.561 8.213 -3.364 1.00 95.88 172 TRP A O 1
ATOM 1378 N N . ASN A 1 173 ? -13.070 10.174 -2.409 1.00 93.81 173 ASN A N 1
ATOM 1379 C CA . ASN A 1 173 ? -13.710 10.709 -3.611 1.00 93.81 173 ASN A CA 1
ATOM 1380 C C . ASN A 1 173 ? -12.731 10.778 -4.792 1.00 93.81 173 ASN A C 1
ATOM 1382 O O . ASN A 1 173 ? -13.113 10.461 -5.919 1.00 93.81 173 ASN A O 1
ATOM 1386 N N . ALA A 1 174 ? -11.465 11.126 -4.545 1.00 92.31 174 ALA A N 1
ATOM 1387 C CA . ALA A 1 174 ? -10.433 11.134 -5.578 1.00 92.31 174 ALA A CA 1
ATOM 1388 C C . ALA A 1 174 ? -10.155 9.728 -6.142 1.00 92.31 174 ALA A C 1
ATOM 1390 O O . ALA A 1 174 ? -9.930 9.597 -7.348 1.00 92.31 174 ALA A O 1
ATOM 1391 N N . VAL A 1 175 ? -10.195 8.685 -5.305 1.00 92.56 175 VAL A N 1
ATOM 1392 C CA . VAL A 1 175 ? -10.108 7.280 -5.741 1.00 92.56 175 VAL A CA 1
ATOM 1393 C C . VAL A 1 175 ? -11.342 6.879 -6.548 1.00 92.56 175 VAL A C 1
ATOM 1395 O O . VAL A 1 175 ? -11.210 6.341 -7.643 1.00 92.56 175 VAL A O 1
ATOM 1398 N N . TYR A 1 176 ? -12.539 7.156 -6.030 1.00 89.06 176 TYR A N 1
ATOM 1399 C CA . TYR A 1 176 ? -13.803 6.718 -6.627 1.00 89.06 176 TYR A CA 1
ATOM 1400 C C . TYR A 1 176 ? -14.076 7.346 -8.002 1.00 89.06 176 TYR A C 1
ATOM 1402 O O . TYR A 1 176 ? -14.638 6.702 -8.881 1.00 89.06 176 TYR A O 1
ATOM 1410 N N . GLN A 1 177 ? -13.662 8.599 -8.209 1.00 85.56 177 GLN A N 1
ATOM 1411 C CA . GLN A 1 177 ? -13.848 9.308 -9.480 1.00 85.56 177 GLN A CA 1
ATOM 1412 C C . GLN A 1 177 ? -12.860 8.890 -10.573 1.00 85.56 177 GLN A C 1
ATOM 1414 O O . GLN A 1 177 ? -12.992 9.333 -11.714 1.00 85.56 177 GLN A O 1
ATOM 1419 N N . LEU A 1 178 ? -11.838 8.101 -10.243 1.00 79.12 178 LEU A N 1
ATOM 1420 C CA . LEU A 1 178 ? -10.798 7.772 -11.198 1.00 79.12 178 LEU A CA 1
ATOM 1421 C C . LEU A 1 178 ? -11.197 6.544 -12.039 1.00 79.12 178 LEU A C 1
ATOM 1423 O O . LEU A 1 178 ? -11.446 5.474 -11.477 1.00 79.12 178 LEU A O 1
ATOM 1427 N N . PRO A 1 179 ? -11.229 6.657 -13.381 1.00 75.06 179 PRO A N 1
ATOM 1428 C CA . PRO A 1 179 ? -11.460 5.503 -14.236 1.00 75.06 179 PRO A CA 1
ATOM 1429 C C . PRO A 1 179 ? -10.318 4.497 -14.080 1.00 75.06 179 PRO A C 1
ATOM 1431 O O . PRO A 1 179 ? -9.141 4.850 -14.108 1.00 75.06 179 PRO A O 1
ATOM 1434 N N . THR A 1 180 ? -10.677 3.229 -13.912 1.00 78.50 180 THR A N 1
ATOM 1435 C CA . THR A 1 180 ? -9.713 2.130 -13.878 1.00 78.50 180 THR A CA 1
ATOM 1436 C C . THR A 1 180 ? -9.411 1.699 -15.312 1.00 78.50 180 THR A C 1
ATOM 1438 O O . THR A 1 180 ? -10.330 1.301 -16.027 1.00 78.50 180 THR A O 1
ATOM 1441 N N . ASP A 1 181 ? -8.147 1.776 -15.744 1.00 82.12 181 ASP A N 1
ATOM 1442 C CA . ASP A 1 181 ? -7.728 1.273 -17.059 1.00 82.12 181 ASP A CA 1
ATOM 1443 C C . ASP A 1 181 ? -7.669 -0.263 -17.031 1.00 82.12 181 ASP A C 1
ATOM 1445 O O . ASP A 1 181 ? -6.645 -0.881 -16.728 1.00 82.12 181 ASP A O 1
ATOM 1449 N N . THR A 1 182 ? -8.808 -0.888 -17.329 1.00 81.38 182 THR A N 1
ATOM 1450 C CA . THR A 1 182 ? -8.952 -2.349 -17.370 1.00 81.38 182 THR A CA 1
ATOM 1451 C C . THR A 1 182 ? -8.066 -2.992 -18.431 1.00 81.38 182 THR A C 1
ATOM 1453 O O . THR A 1 182 ? -7.644 -4.134 -18.254 1.00 81.38 182 THR A O 1
ATOM 1456 N N . ARG A 1 183 ? -7.713 -2.260 -19.499 1.00 83.69 183 ARG A N 1
ATOM 1457 C CA . ARG A 1 183 ? -6.820 -2.749 -20.553 1.00 83.69 183 ARG A CA 1
ATOM 1458 C C . ARG A 1 183 ? -5.383 -2.830 -20.051 1.00 83.69 183 ARG A C 1
ATOM 1460 O O . ARG A 1 183 ? -4.728 -3.841 -20.292 1.00 83.69 183 ARG A O 1
ATOM 1467 N N . LEU A 1 184 ? -4.903 -1.803 -19.347 1.00 85.81 184 LEU A N 1
ATOM 1468 C CA . LEU A 1 184 ? -3.585 -1.832 -18.703 1.00 85.81 184 LEU A CA 1
ATOM 1469 C C . LEU A 1 184 ? -3.503 -2.961 -17.666 1.00 85.81 184 LEU A C 1
ATOM 1471 O O . LEU A 1 184 ? -2.489 -3.653 -17.583 1.00 85.81 184 LEU A O 1
ATOM 1475 N N . LEU A 1 185 ? -4.584 -3.162 -16.910 1.00 85.62 185 L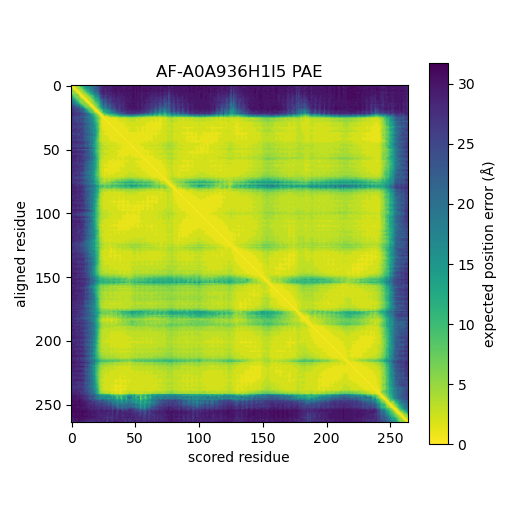EU A N 1
ATOM 1476 C CA . LEU A 1 185 ? -4.687 -4.198 -15.882 1.00 85.62 185 LEU A CA 1
ATOM 1477 C C . LEU A 1 185 ? -4.874 -5.615 -16.440 1.00 85.62 185 LEU A C 1
ATOM 1479 O O . LEU A 1 185 ? -4.617 -6.582 -15.723 1.00 85.62 185 LEU A O 1
ATOM 1483 N N . GLY A 1 186 ? -5.299 -5.745 -17.699 1.00 86.50 186 GLY A N 1
ATOM 1484 C CA . GLY A 1 186 ? -5.655 -7.029 -18.301 1.00 86.50 186 GLY A CA 1
ATOM 1485 C C . GLY A 1 186 ? -6.820 -7.714 -17.585 1.00 86.50 186 GLY A C 1
ATOM 1486 O O . GLY A 1 186 ? -6.850 -8.938 -17.514 1.00 86.50 186 GLY A O 1
ATOM 1487 N N . TRP A 1 187 ? -7.724 -6.931 -16.995 1.00 89.50 187 TRP A N 1
ATOM 1488 C CA . TRP A 1 187 ? -8.861 -7.434 -16.230 1.00 89.50 187 TRP A CA 1
ATOM 1489 C C . TRP A 1 187 ? -10.033 -7.793 -17.130 1.00 89.50 187 TRP A C 1
ATOM 1491 O O . TRP A 1 187 ? -10.329 -7.077 -18.089 1.00 89.50 187 TRP A O 1
ATOM 1501 N N . GLU A 1 188 ? -10.730 -8.868 -16.771 1.00 90.81 188 GLU A N 1
ATOM 1502 C CA . GLU A 1 188 ? -12.021 -9.205 -17.348 1.00 90.81 188 GLU A CA 1
ATOM 1503 C C . GLU A 1 188 ? -13.148 -8.528 -16.545 1.00 90.81 188 GLU A C 1
ATOM 1505 O O . GLU A 1 188 ? -12.937 -7.840 -15.536 1.00 90.81 188 GLU A O 1
ATOM 1510 N N . GLU A 1 189 ? -14.388 -8.707 -17.005 1.00 89.00 189 GLU A N 1
ATOM 1511 C CA . GLU A 1 189 ? -15.569 -8.118 -16.363 1.00 89.00 189 GLU A CA 1
ATOM 1512 C C . GLU A 1 189 ? -15.718 -8.558 -14.897 1.00 89.00 189 GLU A C 1
ATOM 1514 O O . GLU A 1 189 ? -16.206 -7.795 -14.060 1.00 89.00 189 GLU A O 1
ATOM 1519 N N . ALA A 1 190 ? -15.272 -9.773 -14.564 1.00 91.00 190 ALA A N 1
ATOM 1520 C CA . ALA A 1 190 ? -15.365 -10.323 -13.219 1.00 91.00 190 ALA A CA 1
ATOM 1521 C C . ALA A 1 190 ? -14.465 -9.575 -12.220 1.00 91.00 190 ALA A C 1
ATOM 1523 O O . ALA A 1 190 ? -14.923 -9.220 -11.129 1.00 91.00 190 ALA A O 1
ATOM 1524 N N . GLU A 1 191 ? -13.208 -9.294 -12.577 1.00 91.38 191 GLU A N 1
ATOM 1525 C CA . GLU A 1 191 ? -12.284 -8.521 -11.741 1.00 91.38 191 GLU A CA 1
ATOM 1526 C C . GLU A 1 191 ? -12.765 -7.081 -11.578 1.00 91.38 191 GLU A C 1
ATOM 1528 O O . GLU A 1 191 ? -12.743 -6.544 -10.467 1.00 91.38 191 GLU A O 1
ATOM 1533 N N . GLN A 1 192 ? -13.268 -6.479 -12.659 1.00 90.12 192 GLN A N 1
ATOM 1534 C CA . GLN A 1 192 ? -13.838 -5.137 -12.608 1.00 90.12 192 GLN A CA 1
ATOM 1535 C C . GLN A 1 192 ? -15.042 -5.081 -11.658 1.00 90.12 192 GLN A C 1
ATOM 1537 O O . GLN A 1 192 ? -15.097 -4.216 -10.780 1.00 90.12 192 GLN A O 1
ATOM 1542 N N . ALA A 1 193 ? -15.976 -6.030 -11.768 1.00 91.88 193 ALA A N 1
ATOM 1543 C CA . ALA A 1 193 ? -17.129 -6.115 -10.877 1.00 91.88 193 ALA A CA 1
ATOM 1544 C C . ALA A 1 193 ? -16.714 -6.330 -9.410 1.00 91.88 193 ALA A C 1
ATOM 1546 O O . ALA A 1 193 ? -17.319 -5.757 -8.495 1.00 91.88 193 ALA A O 1
ATOM 1547 N N . ALA A 1 194 ? -15.664 -7.122 -9.170 1.00 93.38 194 ALA A N 1
ATOM 1548 C CA . ALA A 1 194 ? -15.125 -7.343 -7.835 1.00 93.38 194 ALA A CA 1
ATOM 1549 C C . ALA A 1 194 ? -14.532 -6.057 -7.234 1.00 93.38 194 ALA A C 1
ATOM 1551 O O . ALA A 1 194 ? -14.847 -5.730 -6.084 1.00 93.38 194 ALA A O 1
ATOM 1552 N N . LEU A 1 195 ? -13.764 -5.282 -8.013 1.00 92.44 195 LEU A N 1
ATOM 1553 C CA . LEU A 1 195 ? -13.264 -3.979 -7.569 1.00 92.44 195 LEU A CA 1
ATOM 1554 C C . LEU A 1 195 ? -14.421 -3.016 -7.273 1.00 92.44 195 LEU A C 1
ATOM 1556 O O . LEU A 1 195 ? -14.432 -2.396 -6.212 1.00 92.44 195 LEU A O 1
ATOM 1560 N N . THR A 1 196 ? -15.422 -2.921 -8.152 1.00 93.00 196 THR A N 1
ATOM 1561 C CA . THR A 1 196 ? -16.595 -2.057 -7.929 1.00 93.00 196 THR A CA 1
ATOM 1562 C C . THR A 1 196 ? -17.323 -2.423 -6.635 1.00 93.00 196 THR A C 1
ATOM 1564 O O . THR A 1 196 ? -17.695 -1.549 -5.849 1.00 93.00 196 THR A O 1
ATOM 1567 N N . LYS A 1 197 ? -17.482 -3.719 -6.346 1.00 95.25 197 LYS A N 1
ATOM 1568 C CA . LYS A 1 197 ? -18.064 -4.177 -5.078 1.00 95.25 197 LYS A CA 1
ATOM 1569 C C . LYS A 1 197 ? -17.215 -3.761 -3.872 1.00 95.25 197 LYS A C 1
ATOM 1571 O O . LYS A 1 197 ? -17.770 -3.324 -2.858 1.00 95.25 197 LYS A O 1
ATOM 1576 N N . ALA A 1 198 ? -15.891 -3.878 -3.966 1.00 95.56 198 ALA A N 1
ATOM 1577 C CA . ALA A 1 198 ? -14.984 -3.428 -2.913 1.00 95.56 198 ALA A CA 1
ATOM 1578 C C . ALA A 1 198 ? -15.086 -1.909 -2.701 1.00 95.56 198 ALA A C 1
ATOM 1580 O O . ALA A 1 198 ? -15.224 -1.457 -1.566 1.00 95.56 198 ALA A O 1
ATOM 1581 N N . GLN A 1 199 ? -15.131 -1.126 -3.781 1.00 95.25 199 GLN A N 1
ATOM 1582 C CA . GLN A 1 199 ? -15.291 0.326 -3.723 1.00 95.25 199 GLN A CA 1
ATOM 1583 C C . GLN A 1 199 ? -16.612 0.739 -3.060 1.00 95.25 199 GLN A C 1
ATOM 1585 O O . GLN A 1 199 ? -16.617 1.581 -2.164 1.00 95.25 199 GLN A O 1
ATOM 1590 N N . ASN A 1 200 ? -17.724 0.091 -3.413 1.00 95.81 200 ASN A N 1
ATOM 1591 C CA . ASN A 1 200 ? -19.017 0.331 -2.766 1.00 95.81 200 ASN A CA 1
ATOM 1592 C C . ASN A 1 200 ? -18.983 0.001 -1.267 1.00 95.81 200 ASN A C 1
ATOM 1594 O O . ASN A 1 200 ? -19.574 0.711 -0.452 1.00 95.81 200 ASN A O 1
ATOM 1598 N N . THR A 1 201 ? -18.255 -1.054 -0.891 1.00 97.88 201 THR A N 1
ATOM 1599 C CA . THR A 1 201 ? -18.060 -1.418 0.517 1.00 97.88 201 THR A CA 1
ATOM 1600 C C . THR A 1 201 ? -17.280 -0.331 1.256 1.00 97.88 201 THR A C 1
ATOM 1602 O O . THR A 1 201 ? -17.702 0.086 2.334 1.00 97.88 201 THR A O 1
ATOM 1605 N N . ILE A 1 202 ? -16.188 0.180 0.676 1.00 97.81 202 ILE A N 1
ATOM 1606 C CA . ILE A 1 202 ? -15.410 1.286 1.258 1.00 97.81 202 ILE A CA 1
ATOM 1607 C C . ILE A 1 202 ? -16.296 2.527 1.423 1.00 97.81 202 ILE A C 1
ATOM 1609 O O . ILE A 1 202 ? -16.352 3.079 2.520 1.00 97.81 202 ILE A O 1
ATOM 1613 N N . ALA A 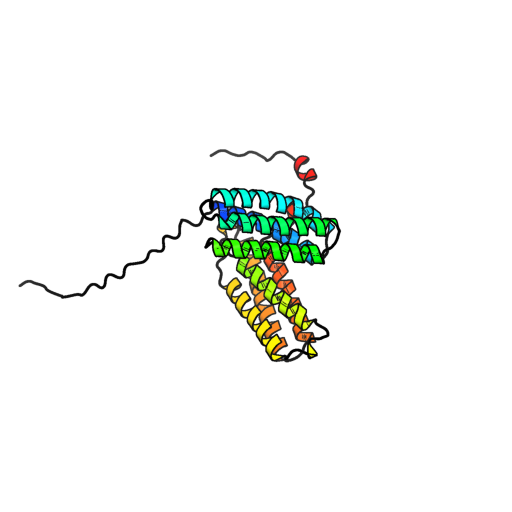1 203 ? -17.060 2.915 0.397 1.00 96.88 203 ALA A N 1
ATOM 1614 C CA . ALA A 1 203 ? -17.977 4.057 0.464 1.00 96.88 203 ALA A CA 1
ATOM 1615 C C . ALA A 1 203 ? -19.004 3.921 1.603 1.00 96.88 203 ALA A C 1
ATOM 1617 O O . ALA A 1 203 ? -19.223 4.858 2.372 1.00 96.88 203 ALA A O 1
ATOM 1618 N N . GLN A 1 204 ? -19.597 2.734 1.763 1.00 97.56 204 GLN A N 1
ATOM 1619 C CA . GLN A 1 204 ? -20.528 2.461 2.858 1.00 97.56 204 GLN A CA 1
ATOM 1620 C C . GLN A 1 204 ? -19.853 2.602 4.232 1.00 97.56 204 GLN A C 1
ATOM 1622 O O . GLN A 1 204 ? -20.446 3.161 5.159 1.00 97.56 204 GLN A O 1
ATOM 1627 N N . LYS A 1 205 ? -18.619 2.101 4.384 1.00 98.12 205 LYS A N 1
ATOM 1628 C CA . LYS A 1 205 ? -17.859 2.222 5.636 1.00 98.12 205 LYS A CA 1
ATOM 1629 C C . LYS A 1 205 ? -17.451 3.668 5.916 1.00 98.12 205 LYS A C 1
ATOM 1631 O O . LYS A 1 205 ? -17.569 4.094 7.061 1.00 98.12 205 LYS A O 1
ATOM 1636 N N . MET A 1 206 ? -17.083 4.440 4.893 1.00 97.31 206 MET A N 1
ATOM 1637 C CA . MET A 1 206 ? -16.780 5.872 5.008 1.00 97.31 206 MET A CA 1
ATOM 1638 C C . MET A 1 206 ? -17.978 6.666 5.540 1.00 97.31 206 MET A C 1
ATOM 1640 O O . MET A 1 206 ? -17.832 7.465 6.462 1.00 97.31 206 MET A O 1
ATOM 1644 N N . ALA A 1 207 ? -19.187 6.385 5.043 1.00 95.75 207 ALA A N 1
ATOM 1645 C CA . ALA A 1 207 ? -20.413 6.977 5.585 1.00 95.75 207 ALA A CA 1
ATOM 1646 C C . ALA A 1 207 ? -20.693 6.545 7.042 1.00 95.75 207 ALA A C 1
ATOM 1648 O O . ALA A 1 207 ? -21.332 7.265 7.809 1.00 95.75 207 ALA A O 1
ATOM 1649 N N . GLY A 1 208 ? -20.238 5.354 7.444 1.00 96.25 208 GLY A N 1
ATOM 1650 C CA . GLY A 1 208 ? -20.239 4.912 8.840 1.00 96.25 208 GLY A CA 1
ATOM 1651 C C . GLY A 1 208 ? -19.290 5.735 9.712 1.00 96.25 208 GLY A C 1
ATOM 1652 O O . GLY A 1 208 ? -19.713 6.225 10.754 1.00 96.25 208 GLY A O 1
ATOM 1653 N N . LEU A 1 209 ? -18.054 5.942 9.250 1.00 97.06 209 LEU A N 1
ATOM 1654 C CA . LEU A 1 209 ? -17.061 6.772 9.934 1.00 97.06 209 LEU A CA 1
ATOM 1655 C C . LEU A 1 209 ? -17.566 8.203 10.129 1.00 97.06 209 LEU A C 1
ATOM 1657 O O . LEU A 1 209 ? -17.554 8.691 11.250 1.00 97.06 209 LEU A O 1
ATOM 1661 N N . GLN A 1 210 ? -18.098 8.846 9.088 1.00 95.69 210 GLN A N 1
ATOM 1662 C CA . GLN A 1 210 ? -18.646 10.205 9.204 1.00 95.69 210 GLN A CA 1
ATOM 1663 C C . GLN A 1 210 ? -19.758 10.306 10.259 1.00 95.69 210 GLN A C 1
ATOM 1665 O O . GLN A 1 210 ? -19.785 11.253 11.041 1.00 95.69 210 GLN A O 1
ATOM 1670 N N . ARG A 1 211 ? -20.660 9.318 10.326 1.00 95.56 211 ARG A N 1
ATOM 1671 C CA . ARG A 1 211 ? -21.703 9.284 11.364 1.00 95.56 211 ARG A CA 1
ATOM 1672 C C . ARG A 1 211 ? -21.119 9.130 12.767 1.00 95.56 211 ARG A C 1
ATOM 1674 O O . ARG A 1 211 ? -21.600 9.799 13.673 1.00 95.56 211 ARG A O 1
ATOM 1681 N N . ALA A 1 212 ? -20.102 8.286 12.934 1.00 95.88 212 ALA A N 1
ATOM 1682 C CA . ALA A 1 212 ? -19.426 8.109 14.217 1.00 95.88 212 ALA A CA 1
ATOM 1683 C C . ALA A 1 212 ? -18.681 9.386 14.650 1.00 95.88 212 ALA A C 1
ATOM 1685 O O . ALA A 1 212 ? -18.806 9.798 15.799 1.00 95.88 212 ALA A O 1
ATOM 1686 N N . MET A 1 213 ? -18.007 10.071 13.717 1.00 95.19 213 MET A N 1
ATOM 1687 C CA . MET A 1 213 ? -17.353 11.359 13.982 1.00 95.19 213 MET A CA 1
ATOM 1688 C C . MET A 1 213 ? -18.352 12.424 14.454 1.00 95.19 213 MET A C 1
ATOM 1690 O O . MET A 1 213 ? -18.120 13.103 15.451 1.00 95.19 213 MET A O 1
ATOM 1694 N N . ASN A 1 214 ? -19.506 12.516 13.789 1.00 93.19 214 ASN A N 1
ATOM 1695 C CA . ASN A 1 214 ? -20.560 13.468 14.152 1.00 93.19 214 ASN A CA 1
ATOM 1696 C C . ASN A 1 214 ? -21.212 13.167 15.511 1.00 93.19 214 ASN A C 1
ATOM 1698 O O . ASN A 1 214 ? -21.799 14.062 16.112 1.00 93.19 214 ASN A O 1
ATOM 1702 N N . ALA A 1 215 ? -21.147 11.919 15.981 1.00 93.44 215 ALA A N 1
ATOM 1703 C CA . ALA A 1 215 ? -21.679 11.527 17.282 1.00 93.44 215 ALA A CA 1
ATOM 1704 C C . ALA A 1 215 ? -20.742 11.887 18.451 1.00 93.44 215 ALA A C 1
ATOM 1706 O O . ALA A 1 215 ? -21.189 11.867 19.594 1.00 93.44 215 ALA A O 1
ATOM 1707 N N . GLY A 1 216 ? -19.471 12.216 18.181 1.00 88.44 216 GLY A N 1
ATOM 1708 C CA . GLY A 1 216 ? -18.501 12.592 19.216 1.00 88.44 216 GLY A CA 1
ATOM 1709 C C . GLY A 1 216 ? -18.004 11.434 20.088 1.00 88.44 216 GLY A C 1
ATOM 1710 O O . GLY A 1 216 ? -17.437 11.672 21.149 1.00 88.44 216 GLY A O 1
ATOM 1711 N N . ASP A 1 217 ? -18.232 10.186 19.674 1.00 89.19 217 ASP A N 1
ATOM 1712 C CA . ASP A 1 217 ? -17.819 8.991 20.414 1.00 89.19 217 ASP A CA 1
ATOM 1713 C C . ASP A 1 217 ? -16.510 8.440 19.828 1.00 89.19 217 ASP A C 1
ATOM 1715 O O . ASP A 1 217 ? -16.485 7.910 18.711 1.00 89.19 217 ASP A O 1
ATOM 1719 N N . GLN A 1 218 ? -15.419 8.574 20.590 1.00 91.12 218 GLN A N 1
ATOM 1720 C CA . GLN A 1 218 ? -14.081 8.137 20.187 1.00 91.12 218 GLN A CA 1
ATOM 1721 C C . GLN A 1 218 ? -14.022 6.636 19.883 1.00 91.12 218 GLN A C 1
ATOM 1723 O O . GLN A 1 218 ? -13.437 6.246 18.871 1.00 91.12 218 GLN A O 1
ATOM 1728 N N . ASP A 1 219 ? -14.617 5.788 20.722 1.00 92.50 219 ASP A N 1
ATOM 1729 C CA . ASP A 1 219 ? -14.526 4.335 20.569 1.00 92.50 219 ASP A CA 1
ATOM 1730 C C . ASP A 1 219 ? -15.284 3.879 19.321 1.00 92.50 219 ASP A C 1
ATOM 1732 O O . ASP A 1 219 ? -14.779 3.076 18.525 1.00 92.50 219 ASP A O 1
ATOM 1736 N N . GLN A 1 220 ? -16.478 4.433 19.097 1.00 95.44 220 GLN A N 1
ATOM 1737 C CA . GLN A 1 220 ? -17.242 4.171 17.877 1.00 95.44 220 GLN A CA 1
ATOM 1738 C C . GLN A 1 220 ? -16.519 4.694 16.634 1.00 95.44 220 GLN A C 1
ATOM 1740 O O . GLN A 1 220 ? -16.485 4.003 15.611 1.00 95.44 220 GLN A O 1
ATOM 1745 N N . ALA A 1 221 ? -15.909 5.878 16.708 1.00 96.06 221 ALA A N 1
ATOM 1746 C CA . ALA A 1 221 ? -15.116 6.432 15.618 1.00 96.06 221 ALA A CA 1
ATOM 1747 C C . ALA A 1 221 ? -13.900 5.552 15.302 1.00 96.06 221 ALA A C 1
ATOM 1749 O O . ALA A 1 221 ? -13.664 5.239 14.134 1.00 96.06 221 ALA A O 1
ATOM 1750 N N . ALA A 1 222 ? -13.173 5.076 16.317 1.00 96.62 222 ALA A N 1
ATOM 1751 C CA . ALA A 1 222 ? -12.026 4.187 16.150 1.00 96.62 222 ALA A CA 1
ATOM 1752 C C . ALA A 1 222 ? -12.427 2.854 15.497 1.00 96.62 222 ALA A C 1
ATOM 1754 O O . ALA A 1 222 ? -11.755 2.379 14.576 1.00 96.62 222 ALA A O 1
ATOM 1755 N N . GLN A 1 223 ? -13.550 2.262 15.920 1.00 97.75 223 GLN A N 1
ATOM 1756 C CA . GLN A 1 223 ? -14.096 1.047 15.305 1.00 97.75 223 GLN A CA 1
ATOM 1757 C C . GLN A 1 223 ? -14.526 1.283 13.852 1.00 97.75 223 GLN A C 1
ATOM 1759 O O . GLN A 1 223 ? -14.249 0.458 12.976 1.00 97.75 223 GLN A O 1
ATOM 1764 N N . ALA A 1 224 ? -15.173 2.416 13.569 1.00 98.06 224 ALA A N 1
ATOM 1765 C CA . ALA A 1 224 ? -15.584 2.771 12.217 1.00 98.06 224 ALA A CA 1
ATOM 1766 C C . ALA A 1 224 ? -14.375 3.022 11.300 1.00 98.06 224 ALA A C 1
ATOM 1768 O O . ALA A 1 224 ? -14.347 2.506 10.182 1.00 98.06 224 ALA A O 1
ATOM 1769 N N . ALA A 1 225 ? -13.349 3.730 11.782 1.00 98.06 225 ALA A N 1
ATOM 1770 C CA . ALA A 1 225 ? -12.101 3.964 11.058 1.00 98.06 225 ALA A CA 1
ATOM 1771 C C . ALA A 1 225 ? -11.371 2.647 10.766 1.00 98.06 225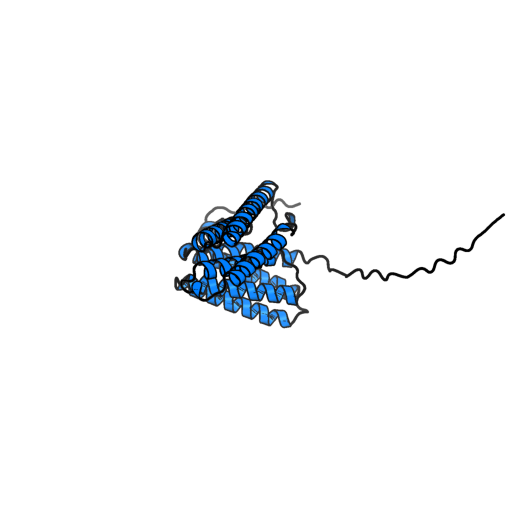 ALA A C 1
ATOM 1773 O O . ALA A 1 225 ? -10.939 2.417 9.637 1.00 98.06 225 ALA A O 1
ATOM 1774 N N . GLN A 1 226 ? -11.313 1.732 11.742 1.00 98.19 226 GLN A N 1
ATOM 1775 C CA . GLN A 1 226 ? -10.760 0.392 11.543 1.00 98.19 226 GLN A CA 1
ATOM 1776 C C . GLN A 1 226 ? -11.525 -0.372 10.452 1.00 98.19 226 GLN A C 1
ATOM 1778 O O . GLN A 1 226 ? -10.910 -0.961 9.566 1.00 98.19 226 GLN A O 1
ATOM 1783 N N . ALA A 1 227 ? -12.860 -0.321 10.468 1.00 98.31 227 ALA A N 1
ATOM 1784 C CA . ALA A 1 227 ? -13.686 -1.000 9.473 1.00 98.31 227 ALA A CA 1
ATOM 1785 C C . ALA A 1 227 ? -13.491 -0.442 8.052 1.00 98.31 227 ALA A C 1
ATOM 1787 O O . ALA A 1 227 ? -13.536 -1.207 7.085 1.00 98.31 227 ALA A O 1
ATOM 1788 N N . VAL A 1 228 ? -13.270 0.870 7.910 1.00 98.31 228 VAL A N 1
ATOM 1789 C CA . VAL A 1 228 ? -12.868 1.474 6.631 1.00 98.31 228 VAL A CA 1
ATOM 1790 C C . VAL A 1 228 ? -11.490 0.969 6.218 1.00 98.31 228 VAL A C 1
ATOM 1792 O O . VAL A 1 228 ? -11.325 0.533 5.083 1.00 98.31 228 VAL A O 1
ATOM 1795 N N . TYR A 1 229 ? -10.514 0.995 7.127 1.00 97.81 229 TYR A N 1
ATOM 1796 C CA . TYR A 1 229 ? -9.139 0.584 6.847 1.00 97.81 229 TYR A CA 1
ATOM 1797 C C . TYR A 1 229 ? -9.058 -0.884 6.397 1.00 97.81 229 TYR A C 1
ATOM 1799 O O . TYR A 1 229 ? -8.358 -1.214 5.439 1.00 97.81 229 TYR A O 1
ATOM 1807 N N . ASP A 1 230 ? -9.834 -1.774 7.013 1.00 97.81 230 ASP A N 1
ATOM 1808 C CA . ASP A 1 230 ? -9.902 -3.178 6.601 1.00 97.81 230 ASP A CA 1
ATOM 1809 C C . ASP A 1 230 ? -10.571 -3.351 5.228 1.00 97.81 230 ASP A C 1
ATOM 1811 O O . ASP A 1 230 ? -10.086 -4.126 4.398 1.00 97.81 230 ASP A O 1
ATOM 1815 N N . ALA A 1 231 ? -11.639 -2.594 4.948 1.00 98.06 231 ALA A N 1
ATOM 1816 C CA . ALA A 1 231 ? -12.278 -2.579 3.631 1.00 98.06 231 ALA A CA 1
ATOM 1817 C C . ALA A 1 231 ? -11.344 -2.020 2.542 1.00 98.06 231 ALA A C 1
ATOM 1819 O O . ALA A 1 231 ? -11.296 -2.563 1.438 1.00 98.06 231 ALA A O 1
ATOM 1820 N N . PHE A 1 232 ? -10.562 -0.985 2.863 1.00 97.88 232 PHE A N 1
ATOM 1821 C CA . PHE A 1 232 ? -9.535 -0.427 1.987 1.00 97.88 232 PHE A CA 1
ATOM 1822 C C . PHE A 1 232 ? -8.522 -1.500 1.588 1.00 97.88 232 PHE A C 1
ATOM 1824 O O . PHE A 1 232 ? -8.301 -1.725 0.400 1.00 97.88 232 PHE A O 1
ATOM 1831 N N . TRP A 1 233 ? -7.965 -2.224 2.562 1.00 97.56 233 TRP A N 1
ATOM 1832 C CA . TRP A 1 233 ? -7.000 -3.287 2.285 1.00 97.56 233 TRP A CA 1
ATOM 1833 C C . TRP A 1 233 ? -7.608 -4.444 1.493 1.00 97.56 233 TRP A C 1
ATOM 1835 O O . TRP A 1 233 ? -6.919 -5.040 0.669 1.00 97.56 233 TRP A O 1
ATOM 1845 N N . ALA A 1 234 ? -8.887 -4.765 1.705 1.00 96.06 234 ALA A N 1
ATOM 1846 C CA . ALA A 1 234 ? -9.590 -5.734 0.869 1.00 96.06 234 ALA A CA 1
ATOM 1847 C C . ALA A 1 234 ? -9.692 -5.262 -0.594 1.00 96.06 234 ALA A C 1
ATOM 1849 O O . ALA A 1 234 ? -9.472 -6.064 -1.497 1.00 96.06 234 ALA A O 1
ATOM 1850 N N . GLY A 1 235 ? -9.947 -3.970 -0.825 1.00 95.56 235 GLY A N 1
ATOM 1851 C CA . GLY A 1 235 ? -9.957 -3.360 -2.157 1.00 95.56 235 GLY A CA 1
ATOM 1852 C C . GLY A 1 235 ? -8.576 -3.310 -2.813 1.00 95.56 235 GLY A C 1
ATOM 1853 O O . GLY A 1 235 ? -8.412 -3.781 -3.936 1.00 95.56 235 GLY A O 1
ATOM 1854 N N . LEU A 1 236 ? -7.560 -2.813 -2.101 1.00 96.06 236 LEU A N 1
ATOM 1855 C CA . LEU A 1 236 ? -6.200 -2.654 -2.629 1.00 96.06 236 LEU A CA 1
ATOM 1856 C C . LEU A 1 236 ? -5.593 -3.990 -3.087 1.00 96.06 236 LEU A C 1
ATOM 1858 O O . LEU A 1 236 ? -4.843 -4.040 -4.062 1.00 96.06 236 LEU A O 1
ATOM 1862 N N . LYS A 1 237 ? -5.954 -5.098 -2.427 1.00 95.12 237 LYS A N 1
ATOM 1863 C CA . LYS A 1 237 ? -5.493 -6.444 -2.791 1.00 95.12 237 LYS A CA 1
ATOM 1864 C C . LYS A 1 237 ? -5.796 -6.841 -4.234 1.00 95.12 237 LYS A C 1
ATOM 1866 O O . LYS A 1 237 ? -5.046 -7.650 -4.773 1.00 95.12 237 LYS A O 1
ATOM 1871 N N . HIS A 1 238 ? -6.837 -6.288 -4.858 1.00 93.50 238 HIS A N 1
ATOM 1872 C CA . HIS A 1 238 ? -7.169 -6.584 -6.254 1.00 93.50 238 HIS A CA 1
ATOM 1873 C C . HIS A 1 238 ? -6.054 -6.189 -7.233 1.00 93.50 238 HIS A C 1
ATOM 1875 O O . HIS A 1 238 ? -5.945 -6.783 -8.300 1.00 93.50 238 HIS A O 1
ATOM 1881 N N . PHE A 1 239 ? -5.193 -5.241 -6.859 1.00 94.50 239 PHE A N 1
ATOM 1882 C CA . PHE A 1 239 ? -4.066 -4.802 -7.681 1.00 94.50 239 PHE A CA 1
ATOM 1883 C C . PHE A 1 239 ? -2.768 -5.580 -7.409 1.00 94.50 239 PHE A C 1
ATOM 1885 O O . PHE A 1 239 ? -1.777 -5.358 -8.096 1.00 94.50 239 PHE A O 1
ATOM 1892 N N . GLY A 1 240 ? -2.744 -6.479 -6.417 1.00 93.31 240 GLY A N 1
ATOM 1893 C CA . GLY A 1 240 ? -1.557 -7.237 -6.014 1.00 93.31 240 GLY A CA 1
ATOM 1894 C C . GLY A 1 240 ? -1.567 -8.695 -6.484 1.00 93.31 240 GLY A C 1
ATOM 1895 O O . GLY A 1 240 ? -2.601 -9.360 -6.474 1.00 93.31 240 GLY A O 1
ATOM 1896 N N . THR A 1 241 ? -0.393 -9.253 -6.789 1.00 90.88 241 THR A N 1
ATOM 1897 C CA . THR A 1 241 ? -0.251 -10.660 -7.207 1.00 90.88 241 THR A CA 1
ATOM 1898 C C . THR A 1 241 ? 0.163 -11.553 -6.032 1.00 90.88 241 THR A C 1
ATOM 1900 O O . THR A 1 241 ? 1.315 -11.970 -5.888 1.00 90.88 241 THR A O 1
ATOM 1903 N N . PHE A 1 242 ? -0.802 -11.882 -5.170 1.00 87.69 242 PHE A N 1
ATOM 1904 C CA . PHE A 1 242 ? -0.572 -12.636 -3.925 1.00 87.69 242 PHE A CA 1
ATOM 1905 C C . PHE A 1 242 ? -0.189 -14.114 -4.128 1.00 87.69 242 PHE A C 1
ATOM 1907 O O . PHE A 1 242 ? 0.507 -14.690 -3.286 1.00 87.69 242 PHE A O 1
ATOM 1914 N N . SER A 1 243 ? -0.604 -14.738 -5.234 1.00 75.94 243 SER A N 1
ATOM 1915 C CA . SER A 1 243 ? -0.284 -16.139 -5.566 1.00 75.94 243 SER A CA 1
ATOM 1916 C C . SER A 1 243 ? 1.199 -16.327 -5.909 1.00 75.94 243 SER A C 1
ATOM 1918 O O . SER A 1 243 ? 1.863 -17.232 -5.412 1.00 75.94 243 SER A O 1
ATOM 1920 N N . VAL A 1 244 ? 1.751 -15.412 -6.703 1.00 65.31 244 VAL A N 1
ATOM 1921 C CA . VAL A 1 244 ? 3.162 -15.389 -7.112 1.00 65.31 244 VAL A CA 1
ATOM 1922 C C . VAL A 1 244 ? 4.072 -15.031 -5.937 1.00 65.31 244 VAL A C 1
ATOM 1924 O O . VAL A 1 244 ? 5.153 -15.602 -5.818 1.00 65.31 244 VAL A O 1
ATOM 1927 N N . ALA A 1 245 ? 3.623 -14.133 -5.058 1.00 57.22 245 ALA A N 1
ATOM 1928 C CA . ALA A 1 245 ? 4.357 -13.694 -3.872 1.00 57.22 245 ALA A CA 1
ATOM 1929 C C . ALA A 1 245 ? 4.381 -14.727 -2.724 1.00 57.22 245 ALA A C 1
ATOM 1931 O O . ALA A 1 245 ? 5.163 -14.582 -1.788 1.00 57.22 245 ALA A O 1
ATOM 1932 N N . SER A 1 246 ? 3.531 -15.760 -2.768 1.00 53.19 246 SER A N 1
ATOM 1933 C CA . SER A 1 246 ? 3.468 -16.824 -1.750 1.00 53.19 246 SER A CA 1
ATOM 1934 C C . SER A 1 246 ? 4.075 -18.158 -2.205 1.00 53.19 246 SER A C 1
ATOM 1936 O O . SER A 1 246 ? 4.484 -18.961 -1.356 1.00 53.19 246 SER A O 1
ATOM 1938 N N . ALA A 1 247 ? 4.191 -18.374 -3.520 1.00 53.84 247 ALA A N 1
ATOM 1939 C CA . ALA A 1 247 ? 4.811 -19.553 -4.117 1.00 53.84 247 ALA A CA 1
ATOM 1940 C C . ALA A 1 247 ? 6.347 -19.501 -4.049 1.00 53.84 247 ALA A C 1
ATOM 1942 O O . ALA A 1 247 ? 6.970 -18.475 -4.330 1.00 53.84 247 ALA A O 1
ATOM 1943 N N . SER A 1 248 ? 6.971 -20.629 -3.716 1.00 49.72 248 SER A N 1
ATOM 1944 C CA . SER A 1 248 ? 8.424 -20.805 -3.732 1.00 49.72 248 SER A CA 1
ATOM 1945 C C . SER A 1 248 ? 8.943 -20.619 -5.169 1.00 49.72 248 SER A C 1
ATOM 1947 O O . SER A 1 248 ? 8.509 -21.336 -6.068 1.00 49.72 248 SER A O 1
ATOM 1949 N N . PHE A 1 249 ? 9.894 -19.707 -5.422 1.00 46.47 249 PHE A N 1
ATOM 1950 C CA . PHE A 1 249 ? 10.521 -19.565 -6.756 1.00 46.47 249 PHE A CA 1
ATOM 1951 C C . PHE A 1 249 ? 11.126 -20.893 -7.268 1.00 46.47 249 PHE A C 1
ATOM 1953 O O . PHE A 1 249 ? 11.176 -21.122 -8.473 1.00 46.47 249 PHE A O 1
ATOM 1960 N N . ALA A 1 250 ? 11.505 -21.801 -6.360 1.00 40.94 250 ALA A N 1
ATOM 1961 C CA . ALA A 1 250 ? 12.002 -23.141 -6.673 1.00 40.94 250 ALA A CA 1
ATOM 1962 C C . ALA A 1 250 ? 10.939 -24.109 -7.242 1.00 40.94 250 ALA A C 1
ATOM 1964 O O . ALA A 1 250 ? 11.284 -24.985 -8.028 1.00 40.94 250 ALA A O 1
ATOM 1965 N N . GLU A 1 251 ? 9.654 -23.952 -6.903 1.00 45.12 251 GLU A N 1
ATOM 1966 C CA . GLU A 1 251 ? 8.578 -24.855 -7.364 1.00 45.12 251 GLU A CA 1
ATOM 1967 C C . GLU A 1 251 ? 8.148 -24.574 -8.812 1.00 45.12 251 GLU A C 1
ATOM 1969 O O . GLU A 1 251 ? 7.674 -25.468 -9.515 1.00 45.12 251 GLU A O 1
ATOM 1974 N N . ARG A 1 252 ? 8.369 -23.347 -9.300 1.00 45.69 252 ARG A N 1
ATOM 1975 C CA . ARG A 1 252 ? 8.069 -22.979 -10.693 1.00 45.69 252 ARG A CA 1
ATOM 1976 C C . ARG A 1 252 ? 9.054 -23.548 -11.713 1.00 45.69 252 ARG A C 1
ATOM 1978 O O . ARG A 1 252 ? 8.700 -23.648 -12.879 1.00 45.69 252 ARG A O 1
ATOM 1985 N N . ASN A 1 253 ? 10.245 -23.968 -11.287 1.00 39.84 253 ASN A N 1
ATOM 1986 C CA . ASN A 1 253 ? 11.231 -24.595 -12.175 1.00 39.84 253 ASN A CA 1
ATOM 1987 C C . ASN A 1 253 ? 11.129 -26.129 -12.223 1.00 39.84 253 ASN A C 1
ATOM 1989 O O . ASN A 1 253 ? 11.854 -26.756 -12.992 1.00 39.84 253 ASN A O 1
ATOM 1993 N N . THR A 1 254 ? 10.242 -26.749 -11.437 1.00 41.22 254 THR A N 1
ATOM 1994 C CA . THR A 1 254 ? 10.092 -28.216 -11.379 1.00 41.22 254 THR A CA 1
ATOM 1995 C C . THR A 1 254 ? 8.752 -28.725 -11.910 1.00 41.22 254 THR A C 1
ATOM 1997 O O . THR A 1 254 ? 8.579 -29.933 -12.053 1.00 41.22 254 THR A O 1
ATOM 2000 N N . THR A 1 255 ? 7.821 -27.839 -12.277 1.00 41.91 255 THR A N 1
ATOM 2001 C CA . THR A 1 255 ? 6.510 -28.218 -12.827 1.00 41.91 255 THR A CA 1
ATOM 2002 C C . THR A 1 255 ? 6.274 -27.619 -14.220 1.00 41.91 255 THR A C 1
ATOM 2004 O O . THR A 1 255 ? 5.709 -26.548 -14.373 1.00 41.91 255 THR A O 1
ATOM 2007 N N . GLN A 1 256 ? 6.691 -28.393 -15.232 1.00 32.75 256 GLN A N 1
ATOM 2008 C CA . GLN A 1 256 ? 6.327 -28.337 -16.661 1.00 32.75 256 GLN A CA 1
ATOM 2009 C C . GLN A 1 256 ? 6.707 -27.090 -17.503 1.00 32.75 256 GLN A C 1
ATOM 2011 O O . GLN A 1 256 ? 6.478 -25.951 -17.108 1.00 32.75 256 GLN A O 1
ATOM 2016 N N . PRO A 1 257 ? 7.236 -27.292 -18.733 1.00 31.08 257 PRO A N 1
ATOM 2017 C CA . PRO A 1 257 ? 7.509 -26.203 -19.669 1.00 31.08 257 PRO A CA 1
ATOM 2018 C C . PRO A 1 257 ? 6.204 -25.534 -20.139 1.00 31.08 257 PRO A C 1
ATOM 2020 O O . PRO A 1 257 ? 5.186 -26.220 -20.279 1.00 31.08 257 PRO A O 1
ATOM 2023 N N . PRO A 1 258 ? 6.218 -24.221 -20.444 1.00 35.09 258 PRO A N 1
ATOM 2024 C CA . PRO A 1 258 ? 5.049 -23.531 -20.967 1.00 35.09 258 PRO A CA 1
ATOM 2025 C C . PRO A 1 258 ? 4.594 -24.183 -22.275 1.00 35.09 258 PRO A C 1
ATOM 2027 O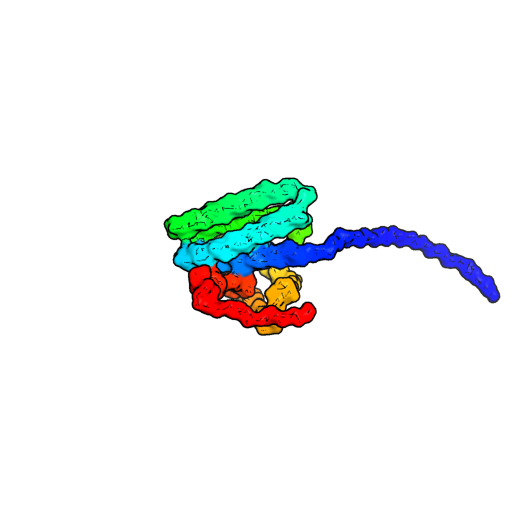 O . PRO A 1 258 ? 5.351 -24.318 -23.241 1.00 35.09 258 PRO A O 1
ATOM 2030 N N . ALA A 1 259 ? 3.331 -24.602 -22.294 1.00 37.06 259 ALA A N 1
ATOM 2031 C CA . ALA A 1 259 ? 2.678 -25.114 -23.481 1.00 37.06 259 ALA A CA 1
ATOM 2032 C C . ALA A 1 259 ? 2.656 -24.027 -24.569 1.00 37.06 259 ALA A C 1
ATOM 2034 O O . ALA A 1 259 ? 2.015 -22.995 -24.415 1.00 37.06 259 ALA A O 1
ATOM 2035 N N . LYS A 1 260 ? 3.376 -24.304 -25.661 1.00 35.16 260 LYS A N 1
ATOM 2036 C CA . LYS A 1 260 ? 3.232 -23.760 -27.022 1.00 35.16 260 LYS A CA 1
ATOM 2037 C C . LYS A 1 260 ? 2.840 -22.278 -27.123 1.00 35.16 260 LYS A C 1
ATOM 2039 O O . LYS A 1 260 ? 1.666 -21.932 -27.210 1.00 35.16 260 LYS A O 1
ATOM 2044 N N . ILE A 1 261 ? 3.854 -21.443 -27.343 1.00 37.06 261 ILE A N 1
ATOM 2045 C CA . ILE A 1 261 ? 3.713 -20.220 -28.139 1.00 37.06 261 ILE A CA 1
ATOM 2046 C C . ILE A 1 261 ? 3.199 -20.647 -29.524 1.00 37.06 261 ILE A C 1
ATOM 2048 O O . ILE A 1 261 ? 3.923 -21.283 -30.292 1.00 37.06 261 ILE A O 1
ATOM 2052 N N . ARG A 1 262 ? 1.934 -20.354 -29.838 1.00 32.81 262 ARG A N 1
ATOM 2053 C CA . ARG A 1 262 ? 1.468 -20.331 -31.227 1.00 32.81 262 ARG A CA 1
ATOM 2054 C C . ARG A 1 262 ? 1.838 -18.970 -31.798 1.00 32.81 262 ARG A C 1
ATOM 2056 O O . ARG A 1 262 ? 1.309 -17.957 -31.357 1.00 32.81 262 ARG A O 1
ATOM 2063 N N . ALA A 1 263 ? 2.769 -18.988 -32.744 1.00 33.62 263 ALA A N 1
ATOM 2064 C CA . ALA A 1 263 ? 3.040 -17.870 -33.625 1.00 33.62 263 ALA A CA 1
ATOM 2065 C C . ALA A 1 263 ? 1.783 -17.529 -34.442 1.00 33.62 263 ALA A C 1
ATOM 2067 O O . ALA A 1 263 ? 1.157 -18.429 -35.013 1.00 33.62 263 ALA A O 1
ATOM 2068 N N . LEU A 1 264 ? 1.461 -16.239 -34.487 1.00 34.50 264 LEU A N 1
ATOM 2069 C CA . LEU A 1 264 ? 0.838 -15.556 -35.615 1.00 34.50 264 LEU A CA 1
ATOM 2070 C C . LEU A 1 264 ? 1.682 -14.315 -35.892 1.00 34.50 264 LEU A C 1
ATOM 2072 O O . LEU A 1 264 ? 2.044 -13.645 -34.898 1.00 34.50 264 LEU A O 1
#

Foldseek 3Di:
DDDDDDPDPDDPPPPPPPPPDPQPLQLLLLVLQLLQLLLQLLVCLVVLVLVLNLLSLVSNVVSLVSNVVSCCVPVVVPPVLVVLSVQLVVLSVQLNVCSVVSNSPSNNVSSLSSVVSVVVSCVVSVNDHLCVLLSQLLVLLVVLLVLLVDPVVVVPDLVVSLVSLVVSVVSLVSNVPDDDPCVSVVDDPVLVVQLVVLSVQLVVLSVQLNVCSVVVDSVSNSVSSVSSSVSSSVNSCSSYDSVSSRDDPVVVVVDDDDPDDDDD

Secondary structure (DSSP, 8-state):
-------------------PPP--HHHHHHHHHHHHHHHHHHHHHHHT-HHHHHHHHHHHHHHHHHHHHHHHHH-TT-THHHHHHHHHHHHHHHHHHHHHTT-HHHHHHHHHHHHHHHHHHHHHTT---THHHHHHHHHHHHHHHHHHT-TTGGGS-HHHHHHHHHHHHHHHHHHHTSPP-HHHHT--HHHHHHHHHHHHHHHHHHHHHHHHHHHT-HHHHHHHHHHHHHHHHHHHGGGS-HHHHHS-TTGGGTS---------

pLDDT: mean 84.54, std 20.14, range [28.72, 98.5]

Sequence (264 aa):
MKMILMGLAAVWVLSSALCCPPENQDLAKAMLLFDQGYIPAWYYAKTGDMVKAKKAVFYLEFQWQRLQAAWNSQMAEFPESGLALQRASARLSESYLAMDNNDPVRAKRSLERAQEEMRQLRAACGVSYFLDRWYALEGDLSAVLNTLKDPQLQLMEWEEVTEMALGCSRSWNAVYQLPTDTRLLGWEEAEQAALTKAQNTIAQKMAGLQRAMNAGDQDQAAQAAQAVYDAFWAGLKHFGTFSVASASFAERNTTQPPAKIRAL

Mean predicted aligned error: 9.37 Å

Radius of gyration: 23.14 Å; Cα contacts (8 Å, |Δi|>4): 245; chains: 1; bounding box: 48×70×81 Å

Nearest PDB structures (foldseek):
  6bfi-assembly1_A  TM=3.897E-01  e=1.821E-01  Oscarella pearsei
  6bfi-assembly2_B  TM=3.901E-01  e=4.775E-01  Oscarella pearsei
  8iwh-assembly1_q  TM=5.714E-01  e=2.118E+00  Thalassiosira pseudonana
  4e18-assembly1_A  TM=2.974E-01  e=5.212E-01  Gallus gallus
  1tr2-assembly1_A  TM=3.350E-01  e=1.367E+00  Homo sapiens

Solvent-accessible surface area (backbone atoms only — not comparable to full-atom values): 14447 Å² total; per-residue (Å²): 131,91,79,91,84,85,86,75,83,79,78,78,76,77,77,78,72,74,80,69,68,80,74,57,61,67,50,54,48,29,49,50,50,23,43,18,22,40,46,40,26,45,50,22,20,69,71,58,40,38,74,50,18,54,45,7,45,59,50,21,50,57,27,44,56,50,28,51,52,44,44,55,73,74,45,64,90,44,70,72,51,57,60,37,54,49,52,23,50,53,23,46,52,52,13,54,54,22,30,73,72,64,33,34,68,58,15,31,55,22,43,53,51,20,54,48,35,48,50,53,43,30,55,76,70,71,48,86,61,78,63,58,37,54,52,52,28,49,54,38,43,51,50,44,35,49,49,52,66,37,93,64,41,88,80,51,61,69,67,60,57,45,50,45,52,52,48,31,51,53,33,46,49,57,42,71,73,50,84,77,62,44,76,82,68,70,53,55,74,68,57,52,53,51,48,53,53,29,51,54,49,28,54,56,29,47,57,45,24,54,52,24,51,74,67,71,42,56,69,57,23,31,54,26,38,46,52,25,50,54,34,45,53,61,38,58,48,76,62,26,47,56,69,70,22,65,49,60,78,72,59,67,78,72,60,76,81,84,81,72,88,77,86,130